Protein AF-0000000072583707 (afdb_homodimer)

Sequence (238 aa):
MKQVGFFLPNDSIFKNSVPMIVVVSSYKVLEEKIEEFKKASQEMAKESTESEEGVLRLDVLQGDGDPGRFLFMEIYKNETARKQHLESPQFISWRRAVPEWFSQGSTSIQYIPVHIDFKMKQVGFFLPNDSIFKNSVPMIVVVSSYKVLEEKIEEFKKASQEMAKESTESEEGVLRLDVLQGDGDPGRFLFMEIYKNETARKQHLESPQFISWRRAVPEWFSQGSTSIQYIPVHIDFK

Secondary structure (DSSP, 8-state):
----------TTSSS-S---EEEEEEEEB-GGGHHHHHHHHHHHHHHHHHH-TTEEEEEEEEESS-TTEEEEEEEESSHHHHHHHHHSHHHHHHHHHSGGGBSS--EEEEEEEEE----/----------TTTT--S---EEEEEEEEB-GGGHHHHHHHHHHHHHHHHHH-TTEEEEEEEEESS-TTEEEEEEEESSHHHHHHHHHSHHHHHHHHHSGGGBSS--EEEEEEEEE----

Solvent-accessible surface area (backbone atoms only — not comparable to full-atom values): 13080 Å² total; per-residue (Å²): 136,85,80,77,75,77,74,70,78,72,81,59,76,80,58,65,64,60,57,65,38,35,38,43,32,39,42,34,35,30,78,94,35,36,69,60,48,50,52,52,49,34,52,34,35,52,51,42,54,73,72,32,85,32,38,72,39,52,31,35,31,31,34,60,93,38,73,36,34,35,40,36,45,34,31,18,51,20,68,68,34,44,54,49,48,69,66,29,69,56,44,46,55,47,62,70,62,46,67,84,36,40,69,52,83,67,50,74,43,50,35,43,79,67,32,74,73,83,118,135,82,81,78,74,77,72,66,76,68,81,54,79,89,54,71,72,58,56,64,39,35,37,42,31,40,43,34,34,31,77,93,35,34,69,61,49,51,53,53,48,34,53,34,37,51,50,42,54,72,73,31,86,32,38,70,40,53,31,34,31,30,33,58,95,39,74,35,33,34,40,35,47,33,32,19,52,19,69,68,35,45,54,50,49,67,66,29,69,56,44,44,55,47,62,69,62,46,67,84,37,41,70,53,83,67,50,74,45,49,35,44,80,68,31,76,72,84,117

Structure (mmCIF, N/CA/C/O backbone):
data_AF-0000000072583707-model_v1
#
loop_
_entity.id
_entity.type
_entity.pdbx_description
1 polymer 'ABM domain-containing protein'
#
loop_
_atom_site.group_PDB
_atom_site.id
_atom_site.type_symbol
_atom_site.label_atom_id
_atom_site.label_alt_id
_atom_site.label_comp_id
_atom_site.label_asym_id
_atom_site.label_entity_id
_atom_site.label_seq_id
_atom_site.pdbx_PDB_ins_code
_atom_site.Cartn_x
_atom_site.Cartn_y
_atom_site.Cartn_z
_atom_site.occupancy
_atom_site.B_iso_or_equiv
_atom_site.auth_seq_id
_atom_site.auth_comp_id
_atom_site.auth_asym_id
_atom_site.auth_atom_id
_atom_site.pdbx_PDB_model_num
ATOM 1 N N . MET A 1 1 ? -35.812 -46.625 9.289 1 29.39 1 MET A N 1
ATOM 2 C CA . MET A 1 1 ? -35.5 -45.562 8.359 1 29.39 1 MET A CA 1
ATOM 3 C C . MET A 1 1 ? -34.5 -44.562 8.984 1 29.39 1 MET A C 1
ATOM 5 O O . MET A 1 1 ? -34.844 -43.844 9.922 1 29.39 1 MET A O 1
ATOM 9 N N . LYS A 1 2 ? -33.188 -44.875 8.961 1 31.36 2 LYS A N 1
ATOM 10 C CA . LYS A 1 2 ? -32.062 -44.312 9.703 1 31.36 2 LYS A CA 1
ATOM 11 C C . LYS A 1 2 ? -31.719 -42.906 9.219 1 31.36 2 LYS A C 1
ATOM 13 O O . LYS A 1 2 ? -31.469 -42.688 8.031 1 31.36 2 LYS A O 1
ATOM 18 N N . GLN A 1 3 ? -32.281 -41.812 9.797 1 31.05 3 GLN A N 1
ATOM 19 C CA . GLN A 1 3 ? -32.094 -40.406 9.445 1 31.05 3 GLN A CA 1
ATOM 20 C C . GLN A 1 3 ? -30.625 -40 9.586 1 31.05 3 GLN A C 1
ATOM 22 O O . GLN A 1 3 ? -30.094 -40 10.695 1 31.05 3 GLN A O 1
ATOM 27 N N . VAL A 1 4 ? -29.719 -40.375 8.711 1 33.38 4 VAL A N 1
ATOM 28 C CA . VAL A 1 4 ? -28.328 -39.906 8.656 1 33.38 4 VAL A CA 1
ATOM 29 C C . VAL A 1 4 ? -28.266 -38.375 8.656 1 33.38 4 VAL A C 1
ATOM 31 O O . VAL A 1 4 ? -28.766 -37.75 7.734 1 33.38 4 VAL A O 1
ATOM 34 N N . GLY A 1 5 ? -28.375 -37.719 9.805 1 36.12 5 GLY A N 1
ATOM 35 C CA . GLY A 1 5 ? -28.156 -36.312 10.008 1 36.12 5 GLY A CA 1
ATOM 36 C C . GLY A 1 5 ? -26.891 -35.781 9.336 1 36.12 5 GLY A C 1
ATOM 37 O O . GLY A 1 5 ? -25.797 -36.312 9.586 1 36.12 5 GLY A O 1
ATOM 38 N N . PHE A 1 6 ? -26.953 -35.344 8.094 1 32.69 6 PHE A N 1
ATOM 39 C CA . PHE A 1 6 ? -25.938 -34.625 7.332 1 32.69 6 PHE A CA 1
ATOM 40 C C . PHE A 1 6 ? -25.266 -33.562 8.188 1 32.69 6 PHE A C 1
ATOM 42 O O . PHE A 1 6 ? -25.938 -32.656 8.672 1 32.69 6 PHE A O 1
ATOM 49 N N . PHE A 1 7 ? -24.297 -33.875 9.062 1 33.47 7 PHE A N 1
ATOM 50 C CA . PHE A 1 7 ? -23.391 -32.969 9.75 1 33.47 7 PHE A CA 1
ATOM 51 C C . PHE A 1 7 ? -22.875 -31.906 8.789 1 33.47 7 PHE A C 1
ATOM 53 O O . PHE A 1 7 ? -22.141 -32.219 7.848 1 33.47 7 PHE A O 1
ATOM 60 N N . LEU A 1 8 ? -23.672 -30.984 8.336 1 37.47 8 LEU A N 1
ATOM 61 C CA . LEU A 1 8 ? -23.125 -29.812 7.664 1 37.47 8 LEU A CA 1
ATOM 62 C C . LEU A 1 8 ? -21.875 -29.297 8.398 1 37.47 8 LEU A C 1
ATOM 64 O O . LEU A 1 8 ? -21.922 -29.047 9.602 1 37.47 8 LEU A O 1
ATOM 68 N N . PRO A 1 9 ? -20.719 -29.875 8.125 1 35.75 9 PRO A N 1
ATOM 69 C CA . PRO A 1 9 ? -19.562 -29.219 8.742 1 35.75 9 PRO A CA 1
ATOM 70 C C . PRO A 1 9 ? -19.672 -27.688 8.734 1 35.75 9 PRO A C 1
ATOM 72 O O . PRO A 1 9 ? -20.016 -27.094 7.711 1 35.75 9 PRO A O 1
ATOM 75 N N . ASN A 1 10 ? -20.141 -27.047 9.812 1 35.88 10 ASN A N 1
ATOM 76 C CA . ASN A 1 10 ? -20.109 -25.625 10.148 1 35.88 10 ASN A CA 1
ATOM 77 C C . ASN A 1 10 ? -18.75 -25.016 9.82 1 35.88 10 ASN A C 1
ATOM 79 O O . ASN A 1 10 ? -17.75 -25.312 10.477 1 35.88 10 ASN A O 1
ATOM 83 N N . ASP A 1 11 ? -18.234 -24.953 8.625 1 34.62 11 ASP A N 1
ATOM 84 C CA . ASP A 1 11 ? -17.234 -24 8.133 1 34.62 11 ASP A CA 1
ATOM 85 C C . ASP A 1 11 ? -17.344 -22.672 8.883 1 34.62 11 ASP A C 1
ATOM 87 O O . ASP A 1 11 ? -17.547 -21.625 8.273 1 34.62 11 ASP A O 1
ATOM 91 N N . SER A 1 12 ? -18.078 -22.375 9.906 1 36.44 12 SER A N 1
ATOM 92 C CA . SER A 1 12 ? -18.312 -21.359 10.93 1 36.44 12 SER A CA 1
ATOM 93 C C . SER A 1 12 ? -17 -20.938 11.594 1 36.44 12 SER A C 1
ATOM 95 O O . SER A 1 12 ? -16.938 -19.891 12.242 1 36.44 12 SER A O 1
ATOM 97 N N . ILE A 1 13 ? -16.219 -21.797 12.203 1 35.59 13 ILE A N 1
ATOM 98 C CA . ILE A 1 13 ? -15.141 -21.453 13.125 1 35.59 13 ILE A CA 1
ATOM 99 C C . ILE A 1 13 ? -14.133 -20.562 12.414 1 35.59 13 ILE A C 1
ATOM 101 O O . ILE A 1 13 ? -13.266 -19.953 13.062 1 35.59 13 ILE A O 1
ATOM 105 N N . PHE A 1 14 ? -13.766 -21.016 11.227 1 37.06 14 PHE A N 1
ATOM 106 C CA . PHE A 1 14 ? -12.703 -20.219 10.625 1 37.06 14 PHE A CA 1
ATOM 107 C C . PHE A 1 14 ? -13.102 -18.75 10.57 1 37.06 14 PHE A C 1
ATOM 109 O O . PHE A 1 14 ? -12.344 -17.906 10.055 1 37.06 14 PHE A O 1
ATOM 116 N N . LYS A 1 15 ? -14.43 -18.547 10.273 1 37.25 15 LYS A N 1
ATOM 117 C CA . LYS A 1 15 ? -14.766 -17.219 9.75 1 37.25 15 LYS A CA 1
ATOM 118 C C . LYS A 1 15 ? -14.43 -16.125 10.766 1 37.25 15 LYS A C 1
ATOM 120 O O . LYS A 1 15 ? -14.539 -14.938 10.461 1 37.25 15 LYS A O 1
ATOM 125 N N . ASN A 1 16 ? -14.703 -16.234 12.016 1 41.12 16 ASN A N 1
ATOM 126 C CA . ASN A 1 16 ? -15.062 -15.07 12.812 1 41.12 16 ASN A CA 1
ATOM 127 C C . ASN A 1 16 ? -13.953 -14.016 12.797 1 41.12 16 ASN A C 1
ATOM 129 O O . ASN A 1 16 ? -13.891 -13.164 13.68 1 41.12 16 ASN A O 1
ATOM 133 N N . SER A 1 17 ? -12.734 -14.422 12.672 1 47.22 17 SER A N 1
ATOM 134 C CA . SER A 1 17 ? -11.758 -13.359 12.844 1 47.22 17 SER A CA 1
ATOM 135 C C . SER A 1 17 ? -12.086 -12.156 11.953 1 47.22 17 SER A C 1
ATOM 137 O O . SER A 1 17 ? -12.25 -12.305 10.742 1 47.22 17 SER A O 1
ATOM 139 N N . VAL A 1 18 ? -13.062 -11.375 12.555 1 57.12 18 VAL A N 1
ATOM 140 C CA . VAL A 1 18 ? -13.336 -10.117 11.859 1 57.12 18 VAL A CA 1
ATOM 141 C C . VAL A 1 18 ? -12.109 -9.688 11.062 1 57.12 18 VAL A C 1
ATOM 143 O O . VAL A 1 18 ? -11.07 -9.352 11.641 1 57.12 18 VAL A O 1
ATOM 146 N N . PRO A 1 19 ? -12.109 -10.047 9.789 1 82.12 19 PRO A N 1
ATOM 147 C CA . PRO A 1 19 ? -10.898 -10.023 8.961 1 82.12 19 PRO A CA 1
ATOM 148 C C . PRO A 1 19 ? -10.266 -8.633 8.875 1 82.12 19 PRO A C 1
ATOM 150 O O . PRO A 1 19 ? -10.961 -7.625 9.016 1 82.12 19 PRO A O 1
ATOM 153 N N . MET A 1 20 ? -9.102 -8.531 8.938 1 94.38 20 MET A N 1
ATOM 154 C CA . MET A 1 20 ? -8.289 -7.348 8.664 1 94.38 20 MET A CA 1
ATOM 155 C C . MET A 1 20 ? -8.883 -6.539 7.516 1 94.38 20 MET A C 1
ATOM 157 O O . MET A 1 20 ? -9.422 -7.105 6.566 1 94.38 20 MET A O 1
ATOM 161 N N . ILE A 1 21 ? -8.984 -5.234 7.785 1 96.69 21 ILE A N 1
ATOM 162 C CA . ILE A 1 21 ? -9.469 -4.328 6.75 1 96.69 21 ILE A CA 1
ATOM 163 C C . ILE A 1 21 ? -8.289 -3.602 6.105 1 96.69 21 ILE A C 1
ATOM 165 O O . ILE A 1 21 ? -7.453 -3.025 6.801 1 96.69 21 ILE A O 1
ATOM 169 N N . VAL A 1 22 ? -8.203 -3.721 4.797 1 98.06 22 VAL A N 1
ATOM 170 C CA . VAL A 1 22 ? -7.184 -2.996 4.043 1 98.06 22 VAL A CA 1
ATOM 171 C C . VAL A 1 22 ? -7.844 -1.926 3.176 1 98.06 22 VAL A C 1
ATOM 173 O O . VAL A 1 22 ? -8.742 -2.227 2.385 1 98.06 22 VAL A O 1
ATOM 176 N N . VAL A 1 23 ? -7.406 -0.69 3.367 1 98.56 23 VAL A N 1
ATOM 177 C CA . VAL A 1 23 ? -7.926 0.435 2.596 1 98.56 23 VAL A CA 1
ATOM 178 C C . VAL A 1 23 ? -6.77 1.18 1.928 1 98.56 23 VAL A C 1
ATOM 180 O O . VAL A 1 23 ? -5.738 1.432 2.555 1 98.56 23 VAL A O 1
ATOM 183 N N . VAL A 1 24 ? -6.906 1.474 0.672 1 98.69 24 VAL A N 1
ATOM 184 C CA . VAL A 1 24 ? -5.977 2.326 -0.06 1 98.69 24 VAL A CA 1
ATOM 185 C C . VAL A 1 24 ? -6.691 3.596 -0.518 1 98.69 24 VAL A C 1
ATOM 187 O O . VAL A 1 24 ? -7.684 3.529 -1.249 1 98.69 24 VAL A O 1
ATOM 190 N N . SER A 1 25 ? -6.207 4.719 -0.061 1 98.69 25 SER A N 1
ATOM 191 C CA . SER A 1 25 ? -6.785 6.012 -0.413 1 98.69 25 SER A CA 1
ATOM 192 C C . SER A 1 25 ? -5.824 6.832 -1.273 1 98.69 25 SER A C 1
ATOM 194 O O . SER A 1 25 ? -4.617 6.828 -1.037 1 98.69 25 SER A O 1
ATOM 196 N N . SER A 1 26 ? -6.371 7.484 -2.215 1 98.44 26 SER A N 1
ATOM 197 C CA . SER A 1 26 ? -5.594 8.289 -3.145 1 98.44 26 SER A CA 1
ATOM 198 C C . SER A 1 26 ? -6.043 9.75 -3.121 1 98.44 26 SER A C 1
ATOM 200 O O . SER A 1 26 ? -7.238 10.031 -3.111 1 98.44 26 SER A O 1
ATOM 202 N N . TYR A 1 27 ? -5.082 10.594 -3.131 1 98.75 27 TYR A N 1
ATOM 203 C CA . TYR A 1 27 ? -5.32 12.031 -3.088 1 98.75 27 TYR A CA 1
ATOM 204 C C . TYR A 1 27 ? -4.473 12.758 -4.129 1 98.75 27 TYR A C 1
ATOM 206 O O . TYR A 1 27 ? -3.361 12.328 -4.441 1 98.75 27 TYR A O 1
ATOM 214 N N . LYS A 1 28 ? -5.043 13.828 -4.676 1 98.88 28 LYS A N 1
ATOM 215 C CA . LYS A 1 28 ? -4.301 14.82 -5.449 1 98.88 28 LYS A CA 1
ATOM 216 C C . LYS A 1 28 ? -4.352 16.188 -4.785 1 98.88 28 LYS A C 1
ATOM 218 O O . LYS A 1 28 ? -5.434 16.734 -4.562 1 98.88 28 LYS A O 1
ATOM 223 N N . VAL A 1 29 ? -3.205 16.672 -4.492 1 98.88 29 VAL A N 1
ATOM 224 C CA . VAL A 1 29 ? -3.078 17.844 -3.637 1 98.88 29 VAL A CA 1
ATOM 225 C C . VAL A 1 29 ? -2.592 19.031 -4.461 1 98.88 29 VAL A C 1
ATOM 227 O O . VAL A 1 29 ? -1.732 18.891 -5.332 1 98.88 29 VAL A O 1
ATOM 230 N N . LEU A 1 30 ? -3.137 20.203 -4.184 1 98.81 30 LEU A N 1
ATOM 231 C CA . LEU A 1 30 ? -2.668 21.453 -4.789 1 98.81 30 LEU A CA 1
ATOM 232 C C . LEU A 1 30 ? -1.177 21.641 -4.535 1 98.81 30 LEU A C 1
ATOM 234 O O . LEU A 1 30 ? -0.688 21.375 -3.438 1 98.81 30 LEU A O 1
ATOM 238 N N . GLU A 1 31 ? -0.527 22.141 -5.555 1 98.38 31 GLU A N 1
ATOM 239 C CA . GLU A 1 31 ? 0.921 22.312 -5.469 1 98.38 31 GLU A CA 1
ATOM 240 C C . GLU A 1 31 ? 1.31 23.156 -4.262 1 98.38 31 GLU A C 1
ATOM 242 O O . GLU A 1 31 ? 2.26 22.844 -3.547 1 98.38 31 GLU A O 1
ATOM 247 N N . GLU A 1 32 ? 0.604 24.156 -4.02 1 98.62 32 GLU A N 1
ATOM 248 C CA . GLU A 1 32 ? 0.947 25.125 -2.979 1 98.62 32 GLU A CA 1
ATOM 249 C C . GLU A 1 32 ? 0.613 24.578 -1.593 1 98.62 32 GLU A C 1
ATOM 251 O O . GLU A 1 32 ? 0.957 25.188 -0.58 1 98.62 32 GLU A O 1
ATOM 256 N N . LYS A 1 33 ? -0.033 23.406 -1.539 1 98.88 33 LYS A N 1
ATOM 257 C CA . LYS A 1 33 ? -0.483 22.844 -0.264 1 98.88 33 LYS A CA 1
ATOM 258 C C . LYS A 1 33 ? 0.238 21.547 0.056 1 98.88 33 LYS A C 1
ATOM 260 O O . LYS A 1 33 ? -0.017 20.922 1.091 1 98.88 33 LYS A O 1
ATOM 265 N N . ILE A 1 34 ? 1.184 21.156 -0.74 1 98.75 34 ILE A N 1
ATOM 266 C CA . ILE A 1 34 ? 1.827 19.844 -0.649 1 98.75 34 ILE A CA 1
ATOM 267 C C . ILE A 1 34 ? 2.535 19.719 0.697 1 98.75 34 ILE A C 1
ATOM 269 O O . ILE A 1 34 ? 2.367 18.703 1.396 1 98.75 34 ILE A O 1
ATOM 273 N N . GLU A 1 35 ? 3.299 20.703 1.075 1 98.62 35 GLU A N 1
ATOM 274 C CA . GLU A 1 35 ? 4.062 20.609 2.314 1 98.62 35 GLU A CA 1
ATOM 275 C C . GLU A 1 35 ? 3.141 20.578 3.531 1 98.62 35 GLU A C 1
ATOM 277 O O . GLU A 1 35 ? 3.383 19.828 4.484 1 98.62 35 GLU A O 1
ATOM 282 N N . GLU A 1 36 ? 2.119 21.375 3.527 1 98.81 36 GLU A N 1
ATOM 283 C CA . GLU A 1 36 ? 1.139 21.359 4.609 1 98.81 36 GLU A CA 1
ATOM 284 C C . GLU A 1 36 ? 0.438 20.016 4.699 1 98.81 36 GLU A C 1
ATOM 286 O O . GLU A 1 36 ? 0.236 19.484 5.797 1 98.81 36 GLU A O 1
ATOM 291 N N . PHE A 1 37 ? 0.078 19.5 3.568 1 98.94 37 PHE A N 1
ATOM 292 C CA . PHE A 1 37 ? -0.595 18.203 3.525 1 98.94 37 PHE A CA 1
ATOM 293 C C . PHE A 1 37 ? 0.31 17.109 4.07 1 98.94 37 PHE A C 1
ATOM 295 O O . PHE A 1 37 ? -0.127 16.266 4.863 1 98.94 37 PHE A O 1
ATOM 302 N N . LYS A 1 38 ? 1.527 17.094 3.629 1 98.75 38 LYS A N 1
ATOM 303 C CA . LYS A 1 38 ? 2.506 16.125 4.098 1 98.75 38 LYS A CA 1
ATOM 304 C C . LYS A 1 38 ? 2.627 16.156 5.617 1 98.75 38 LYS A C 1
ATOM 306 O O . LYS A 1 38 ? 2.549 15.109 6.273 1 98.75 38 LYS A O 1
ATOM 311 N N . LYS A 1 39 ? 2.816 17.328 6.125 1 98.75 39 LYS A N 1
ATOM 312 C CA . LYS A 1 39 ? 3.012 17.484 7.562 1 98.75 39 LYS A CA 1
ATOM 313 C C . LYS A 1 39 ? 1.786 17.016 8.344 1 98.75 39 LYS A C 1
ATOM 315 O O . LYS A 1 39 ? 1.906 16.234 9.281 1 98.75 39 LYS A O 1
ATOM 320 N N . ALA A 1 40 ? 0.615 17.469 7.945 1 98.88 40 ALA A N 1
ATOM 321 C CA . ALA A 1 40 ? -0.627 17.109 8.625 1 98.88 40 ALA A CA 1
ATOM 322 C C . ALA A 1 40 ? -0.86 15.602 8.586 1 98.88 40 ALA A C 1
ATOM 324 O O . ALA A 1 40 ? -1.273 15 9.578 1 98.88 40 ALA A O 1
ATOM 325 N N . SER A 1 41 ? -0.611 15.023 7.426 1 98.88 41 SER A N 1
ATOM 326 C CA . SER A 1 41 ? -0.864 13.594 7.238 1 98.88 41 SER A CA 1
ATOM 327 C C . SER A 1 41 ? 0.146 12.75 8.008 1 98.88 41 SER A C 1
ATOM 329 O O . SER A 1 41 ? -0.203 11.703 8.562 1 98.88 41 SER A O 1
ATOM 331 N N . GLN A 1 42 ? 1.364 13.211 7.992 1 98.81 42 GLN A N 1
ATOM 332 C CA . GLN A 1 42 ? 2.383 12.516 8.773 1 98.81 42 GLN A CA 1
ATOM 333 C C . GLN A 1 42 ? 2.025 12.508 10.258 1 98.81 42 GLN A C 1
ATOM 335 O O . GLN A 1 42 ? 2.139 11.477 10.922 1 98.81 42 GLN A O 1
ATOM 340 N N . GLU A 1 43 ? 1.648 13.648 10.789 1 98.75 43 GLU A N 1
ATOM 341 C CA . GLU A 1 43 ? 1.281 13.773 12.195 1 98.75 43 GLU A CA 1
ATOM 342 C C . GLU A 1 43 ? 0.074 12.898 12.531 1 98.75 43 GLU A C 1
ATOM 344 O O . GLU A 1 43 ? 0.066 12.203 13.547 1 98.75 43 GLU A O 1
ATOM 349 N N . MET A 1 44 ? -0.909 12.93 11.695 1 98.81 44 MET A N 1
ATOM 350 C CA . MET A 1 44 ? -2.107 12.109 11.875 1 98.81 44 MET A CA 1
ATOM 351 C C . MET A 1 44 ? -1.764 10.625 11.852 1 98.81 44 MET A C 1
ATOM 353 O O . MET A 1 44 ? -2.223 9.867 12.711 1 98.81 44 MET A O 1
ATOM 357 N N . ALA A 1 45 ? -0.969 10.234 10.898 1 98.81 45 ALA A N 1
ATOM 358 C CA . ALA A 1 45 ? -0.587 8.836 10.766 1 98.81 45 ALA A CA 1
ATOM 359 C C . ALA A 1 45 ? 0.214 8.367 11.984 1 98.81 45 ALA A C 1
ATOM 361 O O . ALA A 1 45 ? -0.046 7.293 12.531 1 98.81 45 ALA A O 1
ATOM 362 N N . LYS A 1 46 ? 1.147 9.18 12.391 1 98.38 46 LYS A N 1
ATOM 363 C CA . LYS A 1 46 ? 1.979 8.867 13.547 1 98.38 46 LYS A CA 1
ATOM 364 C C . LYS A 1 46 ? 1.131 8.703 14.812 1 98.38 46 LYS A C 1
ATOM 366 O O . LYS A 1 46 ? 1.241 7.699 15.516 1 98.38 46 LYS A O 1
ATOM 371 N N . GLU A 1 47 ? 0.311 9.641 15.078 1 98.62 47 GLU A N 1
ATOM 372 C CA . GLU A 1 47 ? -0.54 9.578 16.266 1 98.62 47 GLU A CA 1
ATOM 373 C C . GLU A 1 47 ? -1.468 8.367 16.219 1 98.62 47 GLU A C 1
ATOM 375 O O . GLU A 1 47 ? -1.665 7.691 17.219 1 98.62 47 GLU A O 1
ATOM 380 N N . SER A 1 48 ? -2.061 8.117 15.078 1 98.62 48 SER A N 1
ATOM 381 C CA . SER A 1 48 ? -2.99 7.008 14.922 1 98.62 48 SER A CA 1
ATOM 382 C C . SER A 1 48 ? -2.309 5.672 15.195 1 98.62 48 SER A C 1
ATOM 384 O O . SER A 1 48 ? -2.834 4.84 15.938 1 98.62 48 SER A O 1
ATOM 386 N N . THR A 1 49 ? -1.138 5.465 14.633 1 97.94 49 THR A N 1
ATOM 387 C CA . THR A 1 49 ? -0.461 4.18 14.781 1 97.94 49 THR A CA 1
ATOM 388 C C .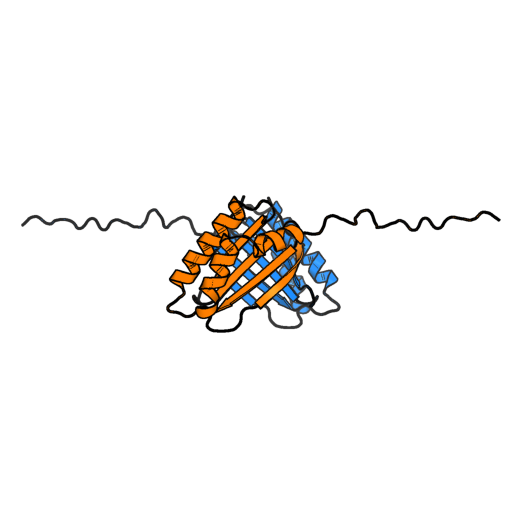 THR A 1 49 ? 0.103 4.027 16.188 1 97.94 49 THR A C 1
ATOM 390 O O . THR A 1 49 ? 0.252 2.908 16.688 1 97.94 49 THR A O 1
ATOM 393 N N . GLU A 1 50 ? 0.401 5.098 16.859 1 97.38 50 GLU A N 1
ATOM 394 C CA . GLU A 1 50 ? 0.976 5.043 18.188 1 97.38 50 GLU A CA 1
ATOM 395 C C . GLU A 1 50 ? -0.11 4.891 19.25 1 97.38 50 GLU A C 1
ATOM 397 O O . GLU A 1 50 ? 0.1 4.23 20.281 1 97.38 50 GLU A O 1
ATOM 402 N N . SER A 1 51 ? -1.271 5.426 19.016 1 98.06 51 SER A N 1
ATOM 403 C CA . SER A 1 51 ? -2.252 5.539 20.094 1 98.06 51 SER A CA 1
ATOM 404 C C . SER A 1 51 ? -3.42 4.582 19.891 1 98.06 51 SER A C 1
ATOM 406 O O . SER A 1 51 ? -4.191 4.32 20.812 1 98.06 51 SER A O 1
ATOM 408 N N . GLU A 1 52 ? -3.592 4.141 18.641 1 98.06 52 GLU A N 1
ATOM 409 C CA . GLU A 1 52 ? -4.73 3.291 18.297 1 98.06 52 GLU A CA 1
ATOM 410 C C . GLU A 1 52 ? -4.285 1.86 18.016 1 98.06 52 GLU A C 1
ATOM 412 O O . GLU A 1 52 ? -3.83 1.555 16.906 1 98.06 52 GLU A O 1
ATOM 417 N N . GLU A 1 53 ? -4.609 0.928 18.859 1 96.25 53 GLU A N 1
ATOM 418 C CA . GLU A 1 53 ? -4.125 -0.446 18.766 1 96.25 53 GLU A CA 1
ATOM 419 C C . GLU A 1 53 ? -4.688 -1.144 17.531 1 96.25 53 GLU A C 1
ATOM 421 O O . GLU A 1 53 ? -4.047 -2.033 16.969 1 96.25 53 GLU A O 1
ATOM 426 N N . GLY A 1 54 ? -5.852 -0.708 17.094 1 97 54 GLY A N 1
ATOM 427 C CA . GLY A 1 54 ? -6.512 -1.361 15.984 1 97 54 GLY A CA 1
ATOM 428 C C . GLY A 1 54 ? -6.02 -0.881 14.633 1 97 54 GLY A C 1
ATOM 429 O O . GLY A 1 54 ? -6.391 -1.436 13.594 1 97 54 GLY A O 1
ATOM 430 N N . VAL A 1 55 ? -5.227 0.197 14.625 1 97.62 55 VAL A N 1
ATOM 431 C CA . VAL A 1 55 ? -4.551 0.639 13.414 1 97.62 55 VAL A CA 1
ATOM 432 C C . VAL A 1 55 ? -3.201 -0.063 13.289 1 97.62 55 VAL A C 1
ATOM 434 O O . VAL A 1 55 ? -2.232 0.316 13.953 1 97.62 55 VAL A O 1
ATOM 437 N N . LEU A 1 56 ? -3.096 -1.005 12.43 1 96.5 56 LEU A N 1
ATOM 438 C CA . LEU A 1 56 ? -1.913 -1.852 12.312 1 96.5 56 LEU A CA 1
ATOM 439 C C . LEU A 1 56 ? -0.873 -1.205 11.398 1 96.5 56 LEU A C 1
ATOM 441 O O . LEU A 1 56 ? 0.33 -1.402 11.586 1 96.5 56 LEU A O 1
ATOM 445 N N . ARG A 1 57 ? -1.381 -0.542 10.414 1 97.38 57 ARG A N 1
ATOM 446 C CA . ARG A 1 57 ? -0.529 0.171 9.469 1 97.38 57 ARG A CA 1
ATOM 447 C C . ARG A 1 57 ? -1.234 1.406 8.922 1 97.38 57 ARG A C 1
ATOM 449 O O . ARG A 1 57 ? -2.445 1.385 8.688 1 97.38 57 ARG A O 1
ATOM 456 N N . LEU A 1 58 ? -0.522 2.424 8.75 1 98.38 58 LEU A N 1
ATOM 457 C CA . LEU A 1 58 ? -0.946 3.639 8.062 1 98.38 58 LEU A CA 1
ATOM 458 C C . LEU A 1 58 ? 0.229 4.297 7.348 1 98.38 58 LEU A C 1
ATOM 460 O O . LEU A 1 58 ? 0.848 5.219 7.879 1 98.38 58 LEU A O 1
ATOM 464 N N . ASP A 1 59 ? 0.485 3.855 6.16 1 98.31 59 ASP A N 1
ATOM 465 C CA . ASP A 1 59 ? 1.552 4.398 5.328 1 98.31 59 ASP A CA 1
ATOM 466 C C . ASP A 1 59 ? 1.074 5.625 4.555 1 98.31 59 ASP A C 1
ATOM 468 O O . ASP A 1 59 ? 0.001 5.605 3.949 1 98.31 59 ASP A O 1
ATOM 472 N N . VAL A 1 60 ? 1.845 6.668 4.625 1 98.81 60 VAL A N 1
ATOM 473 C CA . VAL A 1 60 ? 1.639 7.867 3.82 1 98.81 60 VAL A CA 1
ATOM 474 C C . VAL A 1 60 ? 2.748 7.988 2.777 1 98.81 60 VAL A C 1
ATOM 476 O O . VAL A 1 60 ? 3.926 8.086 3.125 1 98.81 60 VAL A O 1
ATOM 479 N N . LEU A 1 61 ? 2.332 7.973 1.528 1 98.75 61 LEU A N 1
ATOM 480 C CA . LEU A 1 61 ? 3.273 7.898 0.416 1 98.75 61 LEU A CA 1
ATOM 481 C C . LEU A 1 61 ? 3.049 9.047 -0.563 1 98.75 61 LEU A C 1
ATOM 483 O O . LEU A 1 61 ? 1.91 9.336 -0.936 1 98.75 61 LEU A O 1
ATOM 487 N N . GLN A 1 62 ? 4.141 9.641 -0.937 1 98.75 62 GLN A N 1
ATOM 488 C CA . GLN A 1 62 ? 4.102 10.688 -1.952 1 98.75 62 GLN A CA 1
ATOM 489 C C . GLN A 1 62 ? 4.641 10.18 -3.287 1 98.75 62 GLN A C 1
ATOM 491 O O . GLN A 1 62 ? 5.66 9.484 -3.33 1 98.75 62 GLN A O 1
ATOM 496 N N . GLY A 1 63 ? 3.914 10.492 -4.395 1 97.94 63 GLY A N 1
ATOM 497 C CA . GLY A 1 63 ? 4.383 10.086 -5.711 1 97.94 63 GLY A CA 1
ATOM 498 C C . GLY A 1 63 ? 5.762 10.625 -6.043 1 97.94 63 GLY A C 1
ATOM 499 O O . GLY A 1 63 ? 6.02 11.82 -5.898 1 97.94 63 GLY A O 1
ATOM 500 N N . ASP A 1 64 ? 6.512 9.531 -6.555 1 93.56 64 ASP A N 1
ATOM 501 C CA . ASP A 1 64 ? 7.812 9.93 -7.082 1 93.56 64 ASP A CA 1
ATOM 502 C C . ASP A 1 64 ? 7.688 10.492 -8.492 1 93.56 64 ASP A C 1
ATOM 504 O O . ASP A 1 64 ? 7.148 9.828 -9.383 1 93.56 64 ASP A O 1
ATOM 508 N N . GLY A 1 65 ? 7.781 11.648 -8.812 1 95.12 65 GLY A N 1
ATOM 509 C CA . GLY A 1 65 ? 7.625 12.305 -10.102 1 95.12 65 GLY A CA 1
ATOM 510 C C . GLY A 1 65 ? 6.344 13.109 -10.211 1 95.12 65 GLY A C 1
ATOM 511 O O . GLY A 1 65 ? 6.137 13.828 -11.188 1 95.12 65 GLY A O 1
ATOM 512 N N . ASP A 1 66 ? 5.449 12.875 -9.312 1 97.19 66 ASP A N 1
ATOM 513 C CA . ASP A 1 66 ? 4.219 13.648 -9.195 1 97.19 66 ASP A CA 1
ATOM 514 C C . ASP A 1 66 ? 3.967 14.062 -7.746 1 97.19 66 ASP A C 1
ATOM 516 O O . ASP A 1 66 ? 3.166 13.438 -7.047 1 97.19 66 ASP A O 1
ATOM 520 N N . PRO A 1 67 ? 4.574 15.109 -7.344 1 97.88 67 PRO A N 1
ATOM 521 C CA . PRO A 1 67 ? 4.598 15.453 -5.922 1 97.88 67 PRO A CA 1
ATOM 522 C C . PRO A 1 67 ? 3.205 15.727 -5.359 1 97.88 67 PRO A C 1
ATOM 524 O O . PRO A 1 67 ? 3.016 15.719 -4.141 1 97.88 67 PRO A O 1
ATOM 527 N N . GLY A 1 68 ? 2.256 16 -6.172 1 98.5 68 GLY A N 1
ATOM 528 C CA . GLY A 1 68 ? 0.904 16.25 -5.699 1 98.5 68 GLY A CA 1
ATOM 529 C C . GLY A 1 68 ? 0.12 14.977 -5.438 1 98.5 68 GLY A C 1
ATOM 530 O O . GLY A 1 68 ? -0.981 15.023 -4.883 1 98.5 68 GLY A O 1
ATOM 531 N N . ARG A 1 69 ? 0.636 13.852 -5.859 1 98.5 69 ARG A N 1
ATOM 532 C CA . ARG A 1 69 ? -0.042 12.57 -5.684 1 98.5 69 ARG A CA 1
ATOM 533 C C . ARG A 1 69 ? 0.349 11.914 -4.363 1 98.5 69 ARG A C 1
ATOM 535 O O . ARG A 1 69 ? 1.535 11.812 -4.043 1 98.5 69 ARG A O 1
ATOM 542 N N . PHE A 1 70 ? -0.65 11.547 -3.611 1 98.88 70 PHE A N 1
ATOM 543 C CA . PHE A 1 70 ? -0.418 10.82 -2.367 1 98.88 70 PHE A CA 1
ATOM 544 C C . PHE A 1 70 ? -1.263 9.555 -2.314 1 98.88 70 PHE A C 1
ATOM 546 O O . PHE A 1 70 ? -2.379 9.523 -2.836 1 98.88 70 PHE A O 1
ATOM 553 N N . LEU A 1 71 ? -0.717 8.578 -1.742 1 98.81 71 LEU A N 1
ATOM 554 C CA . LEU A 1 71 ? -1.386 7.309 -1.479 1 98.81 71 LEU A CA 1
ATOM 555 C C . LEU A 1 71 ? -1.273 6.93 -0.006 1 98.81 71 LEU A C 1
ATOM 557 O O . LEU A 1 71 ? -0.195 7.023 0.583 1 98.81 71 LEU A O 1
ATOM 561 N N . PHE A 1 72 ? -2.389 6.625 0.636 1 98.88 72 PHE A N 1
ATOM 562 C CA . PHE A 1 72 ? -2.41 6.062 1.98 1 98.88 72 PHE A CA 1
ATOM 563 C C . PHE A 1 72 ? -2.711 4.57 1.937 1 98.88 72 PHE A C 1
ATOM 565 O O . PHE A 1 72 ? -3.682 4.145 1.307 1 98.88 72 PHE A O 1
ATOM 572 N N . MET A 1 73 ? -1.883 3.744 2.436 1 98.31 73 MET A N 1
ATOM 573 C CA . MET A 1 73 ? -2.141 2.33 2.693 1 98.31 73 MET A CA 1
ATOM 574 C C . MET A 1 73 ? -2.441 2.092 4.168 1 98.31 73 MET A C 1
ATOM 576 O O . MET A 1 73 ? -1.57 2.273 5.02 1 98.31 73 MET A O 1
ATOM 580 N N . GLU A 1 74 ? -3.633 1.609 4.426 1 98.5 74 GLU A N 1
ATOM 581 C CA . GLU A 1 74 ? -4.125 1.48 5.793 1 98.5 74 GLU A CA 1
ATOM 582 C C . GLU A 1 74 ? -4.578 0.052 6.082 1 98.5 74 GLU A C 1
ATOM 584 O O . GLU A 1 74 ? -5.309 -0.545 5.293 1 98.5 74 GLU A O 1
ATOM 589 N N . ILE A 1 75 ? -4.156 -0.462 7.227 1 97.81 75 ILE A N 1
ATOM 590 C CA . ILE A 1 75 ? -4.617 -1.771 7.68 1 97.81 75 ILE A CA 1
ATOM 591 C C . ILE A 1 75 ? -5.172 -1.661 9.094 1 97.81 75 ILE A C 1
ATOM 593 O O . ILE A 1 75 ? -4.504 -1.146 9.992 1 97.81 75 ILE A O 1
ATOM 597 N N . TYR A 1 76 ? -6.355 -2.135 9.227 1 97.75 76 TYR A N 1
ATOM 598 C CA . TYR A 1 76 ? -7.043 -2.17 10.508 1 97.75 76 TYR A CA 1
ATOM 599 C C . TYR A 1 76 ? -7.277 -3.605 10.961 1 97.75 76 TYR A C 1
ATOM 601 O O . TYR A 1 76 ? -7.547 -4.488 10.141 1 97.75 76 TYR A O 1
ATOM 609 N N . LYS A 1 77 ? -7.273 -3.727 12.219 1 96.38 77 LYS A N 1
ATOM 610 C CA . LYS A 1 77 ? -7.477 -5.043 12.812 1 96.38 77 LYS A CA 1
ATOM 611 C C . LYS A 1 77 ? -8.844 -5.609 12.445 1 96.38 77 LYS A C 1
ATOM 613 O O . LYS A 1 77 ? -9 -6.82 12.281 1 96.38 77 LYS A O 1
ATOM 618 N N . ASN A 1 78 ? -9.844 -4.734 12.414 1 95.88 78 ASN A N 1
ATOM 619 C CA . ASN A 1 78 ? -11.219 -5.078 12.078 1 95.88 78 ASN A CA 1
ATOM 620 C C . ASN A 1 78 ? -12.055 -3.828 11.797 1 95.88 78 ASN A C 1
ATOM 622 O O . ASN A 1 78 ? -11.539 -2.709 11.852 1 95.88 78 ASN A O 1
ATOM 626 N N . GLU A 1 79 ? -13.289 -4.035 11.461 1 95.06 79 GLU A N 1
ATOM 627 C CA . GLU A 1 79 ? -14.172 -2.926 11.117 1 95.06 79 GLU A CA 1
ATOM 628 C C . GLU A 1 79 ? -14.367 -1.99 12.305 1 95.06 79 GLU A C 1
ATOM 630 O O . GLU A 1 79 ? -14.477 -0.774 12.133 1 95.06 79 GLU A O 1
ATOM 635 N N . THR A 1 80 ? -14.445 -2.545 13.484 1 96.81 80 THR A N 1
ATOM 636 C CA . THR A 1 80 ? -14.594 -1.726 14.688 1 96.81 80 THR A CA 1
ATOM 637 C C . THR A 1 80 ? -13.406 -0.781 14.844 1 96.81 80 THR A C 1
ATOM 639 O O . THR A 1 80 ? -13.586 0.402 15.141 1 96.81 80 THR A O 1
ATOM 642 N N . ALA A 1 81 ? -12.227 -1.274 14.625 1 97.81 81 ALA A N 1
ATOM 643 C CA . ALA A 1 81 ? -11.016 -0.465 14.711 1 97.81 81 ALA A CA 1
ATOM 644 C C . ALA A 1 81 ? -11.031 0.661 13.68 1 97.81 81 ALA A C 1
ATOM 646 O O . ALA A 1 81 ? -10.641 1.791 13.984 1 97.81 81 ALA A O 1
ATOM 647 N N . ARG A 1 82 ? -11.461 0.332 12.516 1 98 82 ARG A N 1
ATOM 648 C CA . ARG A 1 82 ? -11.539 1.354 11.477 1 98 82 ARG A CA 1
ATOM 649 C C . ARG A 1 82 ? -12.516 2.455 11.867 1 98 82 ARG A C 1
ATOM 651 O O . ARG A 1 82 ? -12.211 3.641 11.742 1 98 82 ARG A O 1
ATOM 658 N N . LYS A 1 83 ? -13.68 2.08 12.328 1 97.94 83 LYS A N 1
ATOM 659 C CA . LYS A 1 83 ? -14.68 3.053 12.766 1 97.94 83 LYS A CA 1
ATOM 660 C C . LYS A 1 83 ? -14.125 3.939 13.875 1 97.94 83 LYS A C 1
ATOM 662 O O . LYS A 1 83 ? -14.328 5.156 13.867 1 97.94 83 LYS A O 1
ATOM 667 N N . GLN A 1 84 ? -13.453 3.34 14.812 1 98.44 84 GLN A N 1
ATOM 668 C CA . GLN A 1 84 ? -12.836 4.098 15.898 1 98.44 84 GLN A CA 1
ATOM 669 C C . GLN A 1 84 ? -11.828 5.105 15.367 1 98.44 84 GLN A C 1
ATOM 671 O O . GLN A 1 84 ? -11.758 6.238 15.852 1 98.44 84 GLN A O 1
ATOM 676 N N . HIS A 1 85 ? -11.039 4.672 14.422 1 98.75 85 HIS A N 1
ATOM 677 C CA . HIS A 1 85 ? -10.078 5.578 13.805 1 98.75 85 HIS A CA 1
ATOM 678 C C . HIS A 1 85 ? -10.773 6.781 13.18 1 98.75 85 HIS A C 1
ATOM 680 O O . HIS A 1 85 ? -10.344 7.922 13.375 1 98.75 85 HIS A O 1
ATOM 686 N N . LEU A 1 86 ? -11.883 6.559 12.445 1 98.31 86 LEU A N 1
ATOM 687 C CA . LEU A 1 86 ? -12.602 7.613 11.734 1 98.31 86 LEU A CA 1
ATOM 688 C C . LEU A 1 86 ? -13.234 8.586 12.719 1 98.31 86 LEU A C 1
ATOM 690 O O . LEU A 1 86 ? -13.594 9.711 12.344 1 98.31 86 LEU A O 1
ATOM 694 N N . GLU A 1 87 ? -13.344 8.156 13.961 1 98.5 87 GLU A N 1
ATOM 695 C CA . GLU A 1 87 ? -13.945 8.992 14.992 1 98.5 87 GLU A CA 1
ATOM 696 C C . GLU A 1 87 ? -12.891 9.586 15.914 1 98.5 87 GLU A C 1
ATOM 698 O O . GLU A 1 87 ? -13.203 10.359 16.828 1 98.5 87 GLU A O 1
ATOM 703 N N . SER A 1 88 ? -11.688 9.273 15.742 1 98.75 88 SER A N 1
ATOM 704 C CA . SER A 1 88 ? -10.617 9.75 16.609 1 98.75 88 SER A CA 1
ATOM 705 C C . SER A 1 88 ? -10.375 11.242 16.422 1 98.75 88 SER A C 1
ATOM 707 O O . SER A 1 88 ? -10.617 11.781 15.344 1 98.75 88 SER A O 1
ATOM 709 N N . PRO A 1 89 ? -9.883 11.969 17.438 1 98.62 89 PRO A N 1
ATOM 710 C CA . PRO A 1 89 ? -9.617 13.406 17.312 1 98.62 89 PRO A CA 1
ATOM 711 C C . PRO A 1 89 ? -8.594 13.734 16.234 1 98.62 89 PRO A C 1
ATOM 713 O O . PRO A 1 89 ? -8.758 14.719 15.508 1 98.62 89 PRO A O 1
ATOM 716 N N . GLN A 1 90 ? -7.527 12.898 16.141 1 98.69 90 GLN A N 1
ATOM 717 C CA . GLN A 1 90 ? -6.48 13.203 15.172 1 98.69 90 GLN A CA 1
ATOM 718 C C . GLN A 1 90 ? -6.996 13.039 13.742 1 98.69 90 GLN A C 1
ATOM 720 O O . GLN A 1 90 ? -6.629 13.812 12.859 1 98.69 90 GLN A O 1
ATOM 725 N N . PHE A 1 91 ? -7.836 12.062 13.492 1 98.88 91 PHE A N 1
ATOM 726 C CA . PHE A 1 91 ? -8.383 11.906 12.148 1 98.88 91 PHE A CA 1
ATOM 727 C C . PHE A 1 91 ? -9.383 13.016 11.844 1 98.88 91 PHE A C 1
ATOM 729 O O . PHE A 1 91 ? -9.375 13.586 10.75 1 98.88 91 PHE A O 1
ATOM 736 N N . ILE A 1 92 ? -10.273 13.289 12.766 1 98.75 92 ILE A N 1
ATOM 737 C CA . ILE A 1 92 ? -11.273 14.328 12.578 1 98.75 92 ILE A CA 1
ATOM 738 C C . ILE A 1 92 ? -10.586 15.664 12.289 1 98.75 92 ILE A C 1
ATOM 740 O O . ILE A 1 92 ? -11 16.406 11.398 1 98.75 92 ILE A O 1
ATOM 744 N N . SER A 1 93 ? -9.562 15.984 13.023 1 98.62 93 SER A N 1
ATOM 745 C CA . SER A 1 93 ? -8.805 17.203 12.789 1 98.62 93 SER A CA 1
ATOM 746 C C . SER A 1 93 ? -8.219 17.234 11.383 1 98.62 93 SER A C 1
ATOM 748 O O . SER A 1 93 ? -8.281 18.25 10.688 1 98.62 93 SER A O 1
ATOM 750 N N . TRP A 1 94 ? -7.605 16.094 10.961 1 98.81 94 TRP A N 1
ATOM 751 C CA . TRP A 1 94 ? -7.043 15.961 9.625 1 98.81 94 TRP A CA 1
ATOM 752 C C . TRP A 1 94 ? -8.125 16.141 8.562 1 98.81 94 TRP A C 1
ATOM 754 O O . TRP A 1 94 ? -7.945 16.906 7.609 1 98.81 94 TRP A O 1
ATOM 764 N N . ARG A 1 95 ? -9.242 15.469 8.766 1 98.44 95 ARG A N 1
ATOM 765 C CA . ARG A 1 95 ? -10.336 15.469 7.801 1 98.44 95 ARG A CA 1
ATOM 766 C C . ARG A 1 95 ? -10.938 16.859 7.656 1 98.44 95 ARG A C 1
ATOM 768 O O . ARG A 1 95 ? -11.445 17.219 6.586 1 98.44 95 ARG A O 1
ATOM 775 N N . ARG A 1 96 ? -10.883 17.656 8.633 1 98.12 96 ARG A N 1
ATOM 776 C CA . ARG A 1 96 ? -11.391 19.031 8.586 1 98.12 96 ARG A CA 1
ATOM 777 C C . ARG A 1 96 ? -10.461 19.938 7.797 1 98.12 96 ARG A C 1
ATOM 779 O O . ARG A 1 96 ? -10.906 20.859 7.125 1 98.12 96 ARG A O 1
ATOM 786 N N . ALA A 1 97 ? -9.266 19.625 7.809 1 98.25 97 ALA A N 1
ATOM 787 C CA . ALA A 1 97 ? -8.242 20.531 7.273 1 98.25 97 ALA A CA 1
ATOM 788 C C . ALA A 1 97 ? -8.031 20.297 5.781 1 98.25 97 ALA A C 1
ATOM 790 O O . ALA A 1 97 ? -7.836 21.234 5.02 1 98.25 97 ALA A O 1
ATOM 791 N N . VAL A 1 98 ? -8.156 19.047 5.293 1 98.5 98 VAL A N 1
ATOM 792 C CA . VAL A 1 98 ? -7.41 18.719 4.082 1 98.5 98 VAL A CA 1
ATOM 793 C C . VAL A 1 98 ? -8.336 18.797 2.869 1 98.5 98 VAL A C 1
ATOM 795 O O . VAL A 1 98 ? -7.875 18.938 1.736 1 98.5 98 VAL A O 1
ATOM 798 N N . PRO A 1 99 ? -9.656 18.781 3.016 1 97.38 99 PRO A N 1
ATOM 799 C CA . PRO A 1 99 ? -10.477 18.75 1.803 1 97.38 99 PRO A CA 1
ATOM 800 C C . PRO A 1 99 ? -10.219 19.938 0.883 1 97.38 99 PRO A C 1
ATOM 802 O O . PRO A 1 99 ? -10.195 19.781 -0.341 1 97.38 99 PRO A O 1
ATOM 805 N N . GLU A 1 100 ? -9.922 21.109 1.346 1 97.75 100 GLU A N 1
ATOM 806 C CA . GLU A 1 100 ? -9.695 22.297 0.544 1 97.75 100 GLU A CA 1
ATOM 807 C C . GLU A 1 100 ? -8.328 22.266 -0.129 1 97.75 100 GLU A C 1
ATOM 809 O O . GLU A 1 100 ? -8.031 23.094 -0.993 1 97.75 100 GLU A O 1
ATOM 814 N N . TRP A 1 101 ? -7.516 21.312 0.235 1 98.75 101 TRP A N 1
ATOM 815 C CA . TRP A 1 101 ? -6.16 21.219 -0.296 1 98.75 101 TRP A CA 1
ATOM 816 C C . TRP A 1 101 ? -6.117 20.297 -1.514 1 98.75 101 TRP A C 1
ATOM 818 O O . TRP A 1 101 ? -5.086 20.203 -2.188 1 98.75 101 TRP A O 1
ATOM 828 N N . PHE A 1 102 ? -7.227 19.641 -1.812 1 98.69 102 PHE A N 1
ATOM 829 C CA . PHE A 1 102 ? -7.234 18.672 -2.9 1 98.69 102 PHE A CA 1
ATOM 830 C C . PHE A 1 102 ? -7.535 19.359 -4.23 1 98.69 102 PHE A C 1
ATOM 832 O O . PHE A 1 102 ? -8.367 20.25 -4.297 1 98.69 102 PHE A O 1
ATOM 839 N N . SER A 1 103 ? -6.848 18.906 -5.227 1 98.56 103 SER A N 1
ATOM 840 C CA . SER A 1 103 ? -7.059 19.469 -6.559 1 98.56 103 SER A CA 1
ATOM 841 C C . SER A 1 103 ? -8.086 18.656 -7.34 1 98.56 103 SER A C 1
ATOM 843 O O . SER A 1 103 ? -8.531 19.078 -8.414 1 98.56 103 SER A O 1
ATOM 845 N N . GLN A 1 104 ? -8.469 17.484 -6.965 1 97.88 104 GLN A N 1
ATOM 846 C CA . GLN A 1 104 ? -9.484 16.609 -7.527 1 97.88 104 GLN A CA 1
ATOM 847 C C . GLN A 1 104 ? -10.109 15.727 -6.449 1 97.88 104 GLN A C 1
ATOM 849 O O . GLN A 1 104 ? -9.688 15.758 -5.289 1 97.88 104 GLN A O 1
ATOM 854 N N . GLY A 1 105 ? -11.102 14.992 -6.754 1 97 105 GLY A N 1
ATOM 855 C CA . GLY A 1 105 ? -11.734 14.062 -5.828 1 97 105 GLY A CA 1
ATOM 856 C C . GLY A 1 105 ? -10.797 12.961 -5.359 1 97 105 GLY A C 1
ATOM 857 O O . GLY A 1 105 ? -9.875 12.57 -6.086 1 97 105 GLY A O 1
ATOM 858 N N . SER A 1 106 ? -11.016 12.5 -4.137 1 98.06 106 SER A N 1
ATOM 859 C CA . SER A 1 106 ? -10.227 11.414 -3.562 1 98.06 106 SER A CA 1
ATOM 860 C C . SER A 1 106 ? -10.93 10.07 -3.709 1 98.06 106 SER A C 1
ATOM 862 O O . SER A 1 106 ? -12.133 10.023 -3.973 1 98.06 106 SER A O 1
ATOM 864 N N . THR A 1 107 ? -10.195 9.031 -3.678 1 97 107 THR A N 1
ATOM 865 C CA . THR A 1 107 ? -10.758 7.684 -3.656 1 97 107 THR A CA 1
ATOM 866 C C . THR A 1 107 ? -10.281 6.918 -2.424 1 97 107 THR A C 1
ATOM 868 O O . THR A 1 107 ? -9.18 7.156 -1.924 1 97 107 THR A O 1
ATOM 871 N N . SER A 1 108 ? -11.07 6.105 -1.896 1 97.75 108 SER A N 1
ATOM 872 C CA . SER A 1 108 ? -10.758 5.094 -0.893 1 97.75 108 SER A CA 1
ATOM 873 C C . SER A 1 108 ? -11.32 3.732 -1.286 1 97.75 108 SER A C 1
ATOM 875 O O . SER A 1 108 ? -12.539 3.561 -1.376 1 97.75 108 SER A O 1
ATOM 877 N N . ILE A 1 109 ? -10.43 2.795 -1.494 1 97.5 109 ILE A N 1
ATOM 878 C CA . ILE A 1 109 ? -10.82 1.479 -1.991 1 97.5 109 ILE A CA 1
ATOM 879 C C . ILE A 1 109 ? -10.406 0.405 -0.988 1 97.5 109 ILE A C 1
ATOM 881 O O . ILE A 1 109 ? -9.289 0.432 -0.464 1 97.5 109 ILE A O 1
ATOM 885 N N . GLN A 1 110 ? -11.367 -0.421 -0.7 1 97.62 110 GLN A N 1
ATOM 886 C CA . GLN A 1 110 ? -11.039 -1.556 0.157 1 97.62 110 GLN A CA 1
ATOM 887 C C . GLN A 1 110 ? -10.477 -2.717 -0.657 1 97.62 110 GLN A C 1
ATOM 889 O O . GLN A 1 110 ? -10.938 -2.986 -1.767 1 97.62 110 GLN A O 1
ATOM 894 N N . TYR A 1 111 ? -9.539 -3.395 -0.086 1 97.81 111 TYR A N 1
ATOM 895 C CA . TYR A 1 111 ? -8.906 -4.547 -0.715 1 97.81 111 TYR A CA 1
ATOM 896 C C . TYR A 1 111 ? -8.992 -5.773 0.182 1 97.81 111 TYR A C 1
ATOM 898 O O . TYR A 1 111 ? -9.125 -5.652 1.402 1 97.81 111 TYR A O 1
ATOM 906 N N . ILE A 1 112 ? -8.953 -6.91 -0.448 1 96.44 112 ILE A N 1
ATOM 907 C CA . ILE A 1 112 ? -8.844 -8.203 0.219 1 96.44 112 ILE A CA 1
ATOM 908 C C . ILE A 1 112 ? -7.387 -8.648 0.233 1 96.44 112 ILE A C 1
ATOM 910 O O . ILE A 1 112 ? -6.762 -8.781 -0.822 1 96.44 112 ILE A O 1
ATOM 914 N N . PRO A 1 113 ? -6.832 -8.867 1.407 1 97.31 113 PRO A N 1
ATOM 915 C CA . PRO A 1 113 ? -5.43 -9.281 1.434 1 97.31 113 PRO A CA 1
ATOM 916 C C . PRO A 1 113 ? -5.223 -10.695 0.88 1 97.31 113 PRO A C 1
ATOM 918 O O . PRO A 1 113 ? -5.906 -11.633 1.296 1 97.31 113 PRO A O 1
ATOM 921 N N . VAL A 1 114 ? -4.363 -10.805 -0.078 1 97.94 114 VAL A N 1
ATOM 922 C CA . VAL A 1 114 ? -3.924 -12.086 -0.619 1 97.94 114 VAL A CA 1
ATOM 923 C C . VAL A 1 114 ? -2.639 -12.531 0.079 1 97.94 114 VAL A C 1
ATOM 925 O O . VAL A 1 114 ? -2.471 -13.711 0.394 1 97.94 114 VAL A O 1
ATOM 928 N N . HIS A 1 115 ? -1.737 -11.586 0.322 1 97.62 115 HIS A N 1
ATOM 929 C CA . HIS A 1 115 ? -0.527 -11.773 1.114 1 97.62 115 HIS A CA 1
ATOM 930 C C . HIS A 1 115 ? -0.16 -10.5 1.869 1 97.62 115 HIS A C 1
ATOM 932 O O . HIS A 1 115 ? 0.006 -9.438 1.262 1 97.62 115 HIS A O 1
ATOM 938 N N . ILE A 1 116 ? -0.092 -10.555 3.121 1 95.69 116 ILE A N 1
ATOM 939 C CA . ILE A 1 116 ? 0.471 -9.539 3.998 1 95.69 116 ILE A CA 1
ATOM 940 C C . ILE A 1 116 ? 1.336 -10.195 5.07 1 95.69 116 ILE A C 1
ATOM 942 O O . ILE A 1 116 ? 0.937 -11.195 5.668 1 95.69 116 ILE A O 1
ATOM 946 N N . ASP A 1 117 ? 2.449 -9.633 5.25 1 86.38 117 ASP A N 1
ATOM 947 C CA . ASP A 1 117 ? 3.34 -10.164 6.277 1 86.38 117 ASP A CA 1
ATOM 948 C C . ASP A 1 117 ? 3.703 -9.094 7.305 1 86.38 117 ASP A C 1
ATOM 950 O O . ASP A 1 117 ? 4.215 -8.031 6.945 1 86.38 117 ASP A O 1
ATOM 954 N N . PHE A 1 118 ? 3.297 -9.281 8.562 1 77.25 118 PHE A N 1
ATOM 955 C CA . PHE A 1 118 ? 3.656 -8.391 9.656 1 77.25 118 PHE A CA 1
ATOM 956 C C . PHE A 1 118 ? 4.918 -8.875 10.359 1 77.25 118 PHE A C 1
ATOM 958 O O . PHE A 1 118 ? 4.938 -9.969 10.93 1 77.25 118 PHE A O 1
ATOM 965 N N . LYS A 1 119 ? 6.023 -9.023 9.688 1 61.5 119 LYS A N 1
ATOM 966 C CA . LYS A 1 119 ? 7.227 -9.562 10.312 1 61.5 119 LYS A CA 1
ATOM 967 C C . LYS A 1 119 ? 7.27 -9.234 11.797 1 61.5 119 LYS A C 1
ATOM 969 O O . LYS A 1 119 ? 6.719 -8.219 12.234 1 61.5 119 LYS A O 1
ATOM 974 N N . MET B 1 1 ? 44.344 39.219 7.293 1 28.72 1 MET B N 1
ATOM 975 C CA . MET B 1 1 ? 43.125 38.938 6.566 1 28.72 1 MET B CA 1
ATOM 976 C C . MET B 1 1 ? 42.594 37.531 6.852 1 28.72 1 MET B C 1
ATOM 978 O O . MET B 1 1 ? 43.25 36.562 6.523 1 28.72 1 MET B O 1
ATOM 982 N N . LYS B 1 2 ? 41.812 37.344 7.934 1 32.28 2 LYS B N 1
ATOM 983 C CA . LYS B 1 2 ? 41.344 36.094 8.578 1 32.28 2 LYS B CA 1
ATOM 984 C C . LYS B 1 2 ? 40.375 35.344 7.684 1 32.28 2 LYS B C 1
ATOM 986 O O . LYS B 1 2 ? 39.375 35.938 7.234 1 32.28 2 LYS B O 1
ATOM 991 N N . GLN B 1 3 ? 40.781 34.375 6.887 1 29.77 3 GLN B N 1
ATOM 992 C CA . GLN B 1 3 ? 40 33.531 6.004 1 29.77 3 GLN B CA 1
ATOM 993 C C . GLN B 1 3 ? 38.906 32.781 6.781 1 29.77 3 GLN B C 1
ATOM 995 O O . GLN B 1 3 ? 39.219 31.953 7.633 1 29.77 3 GLN B O 1
ATOM 1000 N N . VAL B 1 4 ? 37.812 33.406 7.184 1 33.34 4 VAL B N 1
ATOM 1001 C CA . VAL B 1 4 ? 36.625 32.781 7.754 1 33.34 4 VAL B CA 1
ATOM 1002 C C . VAL B 1 4 ? 36.156 31.625 6.855 1 33.34 4 VAL B C 1
ATOM 1004 O O . VAL B 1 4 ? 35.781 31.844 5.699 1 33.34 4 VAL B O 1
ATOM 1007 N N . GLY B 1 5 ? 36.719 30.438 6.945 1 36.56 5 GLY B N 1
ATOM 1008 C CA . GLY B 1 5 ? 36.312 29.188 6.324 1 36.56 5 GLY B CA 1
ATOM 1009 C C . GLY B 1 5 ? 34.812 28.938 6.469 1 36.56 5 GLY B C 1
ATOM 1010 O O . GLY B 1 5 ? 34.281 29 7.574 1 36.56 5 GLY B O 1
ATOM 1011 N N . PHE B 1 6 ? 34 29.375 5.5 1 32.59 6 PHE B N 1
ATOM 1012 C CA . PHE B 1 6 ? 32.594 29.062 5.316 1 32.59 6 PHE B CA 1
ATOM 1013 C C . PHE B 1 6 ? 32.344 27.594 5.621 1 32.59 6 PHE B C 1
ATOM 1015 O O . PHE B 1 6 ? 32.875 26.703 4.953 1 32.59 6 PHE B O 1
ATOM 1022 N N . PHE B 1 7 ? 32.25 27.141 6.879 1 33.12 7 PHE B N 1
ATOM 1023 C CA . PHE B 1 7 ? 31.719 25.844 7.293 1 33.12 7 PHE B CA 1
ATOM 1024 C C . PHE B 1 7 ? 30.422 25.531 6.566 1 33.12 7 PHE B C 1
ATOM 1026 O O . PHE B 1 7 ? 29.391 26.156 6.812 1 33.12 7 PHE B O 1
ATOM 1033 N N . LEU B 1 8 ? 30.438 25.406 5.227 1 37.53 8 LEU B N 1
ATOM 1034 C CA . LEU B 1 8 ? 29.234 24.812 4.652 1 37.53 8 LEU B CA 1
ATOM 1035 C C . LEU B 1 8 ? 28.781 23.609 5.469 1 37.53 8 LEU B C 1
ATOM 1037 O O . LEU B 1 8 ? 29.562 22.703 5.746 1 37.53 8 LEU B O 1
ATOM 1041 N N . PRO B 1 9 ? 28.047 23.859 6.531 1 35.56 9 PRO B N 1
ATOM 1042 C CA . PRO B 1 9 ? 27.5 22.641 7.137 1 35.56 9 PRO B CA 1
ATOM 1043 C C . PRO B 1 9 ? 27.094 21.594 6.102 1 35.56 9 PRO B C 1
ATOM 1045 O O . PRO B 1 9 ? 26.422 21.922 5.125 1 35.56 9 PRO B O 1
ATOM 1048 N N . ASN B 1 10 ? 28.047 20.672 5.707 1 35.28 10 ASN B N 1
ATOM 1049 C CA . ASN B 1 10 ? 27.812 19.453 4.957 1 35.28 10 ASN B CA 1
ATOM 1050 C C . ASN B 1 10 ? 26.547 18.734 5.441 1 35.28 10 ASN B C 1
ATOM 1052 O O . ASN B 1 10 ? 26.531 18.172 6.539 1 35.28 10 ASN B O 1
ATOM 1056 N N . ASP B 1 11 ? 25.391 19.312 5.445 1 34.41 11 ASP B N 1
ATOM 1057 C CA . ASP B 1 11 ? 24.156 18.547 5.363 1 34.41 11 ASP B CA 1
ATOM 1058 C C . ASP B 1 11 ? 24.375 17.234 4.621 1 34.41 11 ASP B C 1
ATOM 1060 O O . ASP B 1 11 ? 23.562 16.859 3.77 1 34.41 11 ASP B O 1
ATOM 1064 N N . SER B 1 12 ? 25.5 16.766 4.176 1 35.97 12 SER B N 1
ATOM 1065 C CA . SER B 1 12 ? 26.094 15.523 3.672 1 35.97 12 SER B CA 1
ATOM 1066 C C . SER B 1 12 ? 25.719 14.336 4.559 1 35.97 12 SER B C 1
ATOM 1068 O O . SER B 1 12 ? 25.812 13.18 4.133 1 35.97 12 SER B O 1
ATOM 1070 N N . ILE B 1 13 ? 26.062 14.305 5.816 1 33.94 13 ILE B N 1
ATOM 1071 C CA . ILE B 1 13 ? 26.031 13.094 6.637 1 33.94 13 ILE B CA 1
ATOM 1072 C C . ILE B 1 13 ? 24.625 12.508 6.629 1 33.94 13 ILE B C 1
ATOM 1074 O O . ILE B 1 13 ? 24.375 11.461 7.23 1 33.94 13 ILE B O 1
ATOM 1078 N N . PHE B 1 14 ? 23.703 13.359 6.805 1 37.91 14 PHE B N 1
ATOM 1079 C CA . PHE B 1 14 ? 22.359 12.781 6.746 1 37.91 14 PHE B CA 1
ATOM 1080 C C . PHE B 1 14 ? 22.172 11.984 5.457 1 37.91 14 PHE B C 1
ATOM 1082 O O . PHE B 1 14 ? 21.172 12.141 4.77 1 37.91 14 PHE B O 1
ATOM 1089 N N . LYS B 1 15 ? 23.188 11.953 4.551 1 35.59 15 LYS B N 1
ATOM 1090 C CA . LYS B 1 15 ? 23.453 11.453 3.211 1 35.59 15 LYS B CA 1
ATOM 1091 C C . LYS B 1 15 ? 22.797 10.094 2.986 1 35.59 15 LYS B C 1
ATOM 1093 O O . LYS B 1 15 ? 22.125 9.883 1.969 1 35.59 15 LYS B O 1
ATOM 1098 N N . ASN B 1 16 ? 23.547 8.828 3.17 1 40.91 16 ASN B N 1
ATOM 1099 C CA . ASN B 1 16 ? 23.766 7.539 2.518 1 40.91 16 ASN B CA 1
ATOM 1100 C C . ASN B 1 16 ? 22.578 6.613 2.682 1 40.91 16 ASN B C 1
ATOM 1102 O O . ASN B 1 16 ? 22.703 5.395 2.551 1 40.91 16 ASN B O 1
ATOM 1106 N N . SER B 1 17 ? 21.922 6.664 3.787 1 47.25 17 SER B N 1
ATOM 1107 C CA . SER B 1 17 ? 21.016 5.523 3.891 1 47.25 17 SER B CA 1
ATOM 1108 C C . SER B 1 17 ? 20.188 5.363 2.621 1 47.25 17 SER B C 1
ATOM 1110 O O . SER B 1 17 ? 19.484 6.281 2.217 1 47.25 17 SER B O 1
ATOM 1112 N N . VAL B 1 18 ? 21 4.754 1.643 1 57.22 18 VAL B N 1
ATOM 1113 C CA . VAL B 1 18 ? 20.266 4.387 0.445 1 57.22 18 VAL B CA 1
ATOM 1114 C C . VAL B 1 18 ? 18.781 4.168 0.799 1 57.22 18 VAL B C 1
ATOM 1116 O O . VAL B 1 18 ? 18.453 3.229 1.521 1 57.22 18 VAL B O 1
ATOM 1119 N N . PRO B 1 19 ? 18.031 5.199 0.596 1 82.31 19 PRO B N 1
ATOM 1120 C CA . PRO B 1 19 ? 16.688 5.289 1.171 1 82.31 19 PRO B CA 1
ATOM 1121 C C . PRO B 1 19 ? 15.781 4.125 0.753 1 82.31 19 PRO B C 1
ATOM 1123 O O . PRO B 1 19 ? 15.992 3.529 -0.307 1 82.31 19 PRO B O 1
ATOM 1126 N N . MET B 1 20 ? 15.078 3.631 1.56 1 94.44 20 MET B N 1
ATOM 1127 C CA . MET B 1 20 ? 14 2.68 1.321 1 94.44 20 MET B CA 1
ATOM 1128 C C . MET B 1 20 ? 13.281 2.988 0.011 1 94.44 20 MET B C 1
ATOM 1130 O O . MET B 1 20 ? 13.125 4.152 -0.357 1 94.44 20 MET B O 1
ATOM 1134 N N . ILE B 1 21 ? 13.109 1.903 -0.769 1 96.75 21 ILE B N 1
ATOM 1135 C CA . ILE B 1 21 ? 12.375 2.041 -2.021 1 96.75 21 ILE B CA 1
ATOM 1136 C C . ILE B 1 21 ? 10.953 1.528 -1.839 1 96.75 21 ILE B C 1
ATOM 1138 O O . ILE B 1 21 ? 10.742 0.414 -1.354 1 96.75 21 ILE B O 1
ATOM 1142 N N . VAL B 1 22 ? 9.992 2.389 -2.141 1 98.12 22 VAL B N 1
ATOM 1143 C CA . VAL B 1 22 ? 8.586 1.996 -2.105 1 98.12 22 VAL B CA 1
ATOM 1144 C C . VAL B 1 22 ? 8.023 1.97 -3.525 1 98.12 22 VAL B C 1
ATOM 1146 O O . VAL B 1 22 ? 8.102 2.965 -4.25 1 98.12 22 VAL B O 1
ATOM 1149 N N . VAL B 1 23 ? 7.492 0.822 -3.906 1 98.56 23 VAL B N 1
ATOM 1150 C CA . VAL B 1 23 ? 6.895 0.651 -5.227 1 98.56 23 VAL B CA 1
ATOM 1151 C C . VAL B 1 23 ? 5.457 0.148 -5.082 1 98.56 23 VAL B C 1
ATOM 1153 O O . VAL B 1 23 ? 5.188 -0.753 -4.285 1 98.56 23 VAL B O 1
ATOM 1156 N N . VAL B 1 24 ? 4.555 0.742 -5.781 1 98.69 24 VAL B N 1
ATOM 1157 C CA . VAL B 1 24 ? 3.18 0.268 -5.887 1 98.69 24 VAL B CA 1
ATOM 1158 C C . VAL B 1 24 ? 2.877 -0.136 -7.328 1 98.69 24 VAL B C 1
ATOM 1160 O O . VAL B 1 24 ? 2.992 0.68 -8.242 1 98.69 24 VAL B O 1
ATOM 1163 N N . SER B 1 25 ? 2.539 -1.377 -7.512 1 98.69 25 SER B N 1
ATOM 1164 C CA . SER B 1 25 ? 2.221 -1.908 -8.836 1 98.69 25 SER B CA 1
ATOM 1165 C C . SER B 1 25 ? 0.745 -2.281 -8.938 1 98.69 25 SER B C 1
ATOM 1167 O O . SER B 1 25 ? 0.166 -2.816 -7.992 1 98.69 25 SER B O 1
ATOM 1169 N N . SER B 1 26 ? 0.2 -2 -10.047 1 98.44 26 SER B N 1
ATOM 1170 C CA . SER B 1 26 ? -1.212 -2.268 -10.305 1 98.44 26 SER B CA 1
ATOM 1171 C C . SER B 1 26 ? -1.394 -3.189 -11.508 1 98.44 26 SER B C 1
ATOM 1173 O O . SER B 1 26 ? -0.735 -3.016 -12.531 1 98.44 26 SER B O 1
ATOM 1175 N N . TYR B 1 27 ? -2.273 -4.105 -11.344 1 98.75 27 TYR B N 1
ATOM 1176 C CA . TYR B 1 27 ? -2.564 -5.094 -12.375 1 98.75 27 TYR B CA 1
ATOM 1177 C C . TYR B 1 27 ? -4.066 -5.254 -12.57 1 98.75 27 TYR B C 1
ATOM 1179 O O . TYR B 1 27 ? -4.84 -5.109 -11.617 1 98.75 27 TYR B O 1
ATOM 1187 N N . LYS B 1 28 ? -4.457 -5.512 -13.82 1 98.88 28 LYS B N 1
ATOM 1188 C CA . LYS B 1 28 ? -5.793 -5.996 -14.164 1 98.88 28 LYS B CA 1
ATOM 1189 C C . LYS B 1 28 ? -5.73 -7.379 -14.805 1 98.88 28 LYS B C 1
ATOM 1191 O O . LYS B 1 28 ? -5.078 -7.555 -15.844 1 98.88 28 LYS B O 1
ATOM 1196 N N . VAL B 1 29 ? -6.379 -8.281 -14.188 1 98.88 29 VAL B N 1
ATOM 1197 C CA . VAL B 1 29 ? -6.223 -9.695 -14.523 1 98.88 29 VAL B CA 1
ATOM 1198 C C . VAL B 1 29 ? -7.496 -10.211 -15.188 1 98.88 29 VAL B C 1
ATOM 1200 O O . VAL B 1 29 ? -8.602 -9.852 -14.781 1 98.88 29 VAL B O 1
ATOM 1203 N N . LEU B 1 30 ? -7.336 -11.039 -16.188 1 98.81 30 LEU B N 1
ATOM 1204 C CA . LEU B 1 30 ? -8.461 -11.719 -16.828 1 98.81 30 LEU B CA 1
ATOM 1205 C C . LEU B 1 30 ? -9.266 -12.508 -15.797 1 98.81 30 LEU B C 1
ATOM 1207 O O . LEU B 1 30 ? -8.695 -13.148 -14.906 1 98.81 30 LEU B O 1
ATOM 1211 N N . GLU B 1 31 ? -10.562 -12.453 -15.992 1 98.38 31 GLU B N 1
ATOM 1212 C CA . GLU B 1 31 ? -11.461 -13.094 -15.031 1 98.38 31 GLU B CA 1
ATOM 1213 C C . GLU B 1 31 ? -11.109 -14.57 -14.859 1 98.38 31 GLU B C 1
ATOM 1215 O O . GLU B 1 31 ? -11.086 -15.086 -13.742 1 98.38 31 GLU B O 1
ATOM 1220 N N . GLU B 1 32 ? -10.812 -15.203 -15.883 1 98.62 32 GLU B N 1
ATOM 1221 C CA . GLU B 1 32 ? -10.594 -16.641 -15.875 1 98.62 32 GLU B CA 1
ATOM 1222 C C . GLU B 1 32 ? -9.219 -16.984 -15.312 1 98.62 32 GLU B C 1
ATOM 1224 O O . GLU B 1 32 ? -8.906 -18.172 -15.102 1 98.62 32 GLU B O 1
ATOM 1229 N N . LYS B 1 33 ? -8.398 -15.961 -15.031 1 98.88 33 LYS B N 1
ATOM 1230 C CA . LYS B 1 33 ? -7.027 -16.203 -14.578 1 98.88 33 LYS B CA 1
ATOM 1231 C C . LYS B 1 33 ? -6.82 -15.688 -13.156 1 98.88 33 LYS B C 1
ATOM 1233 O O . LYS B 1 33 ? -5.723 -15.789 -12.609 1 98.88 33 LYS B O 1
ATOM 1238 N N . ILE B 1 34 ? -7.852 -15.234 -12.508 1 98.75 34 ILE B N 1
ATOM 1239 C CA . ILE B 1 34 ? -7.762 -14.562 -11.219 1 98.75 34 ILE B CA 1
ATOM 1240 C C . ILE B 1 34 ? -7.195 -15.516 -10.172 1 98.75 34 ILE B C 1
ATOM 1242 O O . ILE B 1 34 ? -6.266 -15.172 -9.445 1 98.75 34 ILE B O 1
ATOM 1246 N N . GLU B 1 35 ? -7.73 -16.703 -10.117 1 98.62 35 GLU B N 1
ATOM 1247 C CA . GLU B 1 35 ? -7.285 -17.641 -9.086 1 98.62 35 GLU B CA 1
ATOM 1248 C C . GLU B 1 35 ? -5.836 -18.062 -9.312 1 98.62 35 GLU B C 1
ATOM 1250 O O . GLU B 1 35 ? -5.062 -18.188 -8.359 1 98.62 35 GLU B O 1
ATOM 1255 N N . GLU B 1 36 ? -5.449 -18.312 -10.531 1 98.75 36 GLU B N 1
ATOM 1256 C CA . GLU B 1 36 ? -4.066 -18.641 -10.852 1 98.75 36 GLU B CA 1
ATOM 1257 C C . GLU B 1 36 ? -3.127 -17.484 -10.492 1 98.75 36 GLU B C 1
ATOM 1259 O O . GLU B 1 36 ? -2.049 -17.703 -9.938 1 98.75 36 GLU B O 1
ATOM 1264 N N . PHE B 1 37 ? -3.551 -16.312 -10.828 1 98.94 37 PHE B N 1
ATOM 1265 C CA . PHE B 1 37 ? -2.746 -15.133 -10.531 1 98.94 37 PHE B CA 1
ATOM 1266 C C . PHE B 1 37 ? -2.562 -14.969 -9.023 1 98.94 37 PHE B C 1
ATOM 1268 O O . PHE B 1 37 ? -1.455 -14.703 -8.555 1 98.94 37 PHE B O 1
ATOM 1275 N N . LYS B 1 38 ? -3.633 -15.094 -8.312 1 98.75 38 LYS B N 1
ATOM 1276 C CA . LYS B 1 38 ? -3.588 -14.992 -6.855 1 98.75 38 LYS B CA 1
ATOM 1277 C C . LYS B 1 38 ? -2.586 -15.984 -6.266 1 98.75 38 LYS B C 1
ATOM 1279 O O . LYS B 1 38 ? -1.732 -15.602 -5.461 1 98.75 38 LYS B O 1
ATOM 1284 N N . LYS B 1 39 ? -2.721 -17.188 -6.676 1 98.75 39 LYS B N 1
ATOM 1285 C CA . LYS B 1 39 ? -1.869 -18.25 -6.148 1 98.75 39 LYS B CA 1
ATOM 1286 C C . LYS B 1 39 ? -0.401 -17.984 -6.473 1 98.75 39 LYS B C 1
ATOM 1288 O O . LYS B 1 39 ? 0.454 -18.047 -5.586 1 98.75 39 LYS B O 1
ATOM 1293 N N . ALA B 1 40 ? -0.096 -17.688 -7.707 1 98.88 40 ALA B N 1
ATOM 1294 C CA . ALA B 1 40 ? 1.275 -17.438 -8.148 1 98.88 40 ALA B CA 1
ATOM 1295 C C . ALA B 1 40 ? 1.881 -16.25 -7.406 1 98.88 40 ALA B C 1
ATOM 1297 O O . ALA B 1 40 ? 3.045 -16.297 -7 1 98.88 40 ALA B O 1
ATOM 1298 N N . SER B 1 41 ? 1.07 -15.211 -7.27 1 98.88 41 SER B N 1
ATOM 1299 C CA . SER B 1 41 ? 1.561 -13.992 -6.641 1 98.88 41 SER B CA 1
ATOM 1300 C C . SER B 1 41 ? 1.759 -14.18 -5.141 1 98.88 41 SER B C 1
ATOM 1302 O O . SER B 1 41 ? 2.711 -13.648 -4.562 1 98.88 41 SER B O 1
ATOM 1304 N N . GLN B 1 42 ? 0.844 -14.898 -4.566 1 98.81 42 GLN B N 1
ATOM 1305 C CA . GLN B 1 42 ? 0.998 -15.203 -3.148 1 98.81 42 GLN B CA 1
ATOM 1306 C C . GLN B 1 42 ? 2.283 -15.992 -2.893 1 98.81 42 GLN B C 1
ATOM 1308 O O . GLN B 1 42 ? 3.023 -15.688 -1.954 1 98.81 42 GLN B O 1
ATOM 1313 N N . GLU B 1 43 ? 2.533 -17.016 -3.676 1 98.75 43 GLU B N 1
ATOM 1314 C CA . GLU B 1 43 ? 3.727 -17.844 -3.535 1 98.75 43 GLU B CA 1
ATOM 1315 C C . GLU B 1 43 ? 4.996 -17.016 -3.75 1 98.75 43 GLU B C 1
ATOM 1317 O O . GLU B 1 43 ? 5.957 -17.141 -2.986 1 98.75 43 GLU B O 1
ATOM 1322 N N . MET B 1 44 ? 4.996 -16.219 -4.754 1 98.81 44 MET B N 1
ATOM 1323 C CA . MET B 1 44 ? 6.133 -15.344 -5.047 1 98.81 44 MET B CA 1
ATOM 1324 C C . MET B 1 44 ? 6.387 -14.375 -3.898 1 98.81 44 MET B C 1
ATOM 1326 O O . MET B 1 44 ? 7.531 -14.203 -3.471 1 98.81 44 MET B O 1
ATOM 1330 N N . ALA B 1 45 ? 5.332 -13.773 -3.422 1 98.75 45 ALA B N 1
ATOM 1331 C CA . ALA B 1 45 ? 5.461 -12.805 -2.334 1 98.75 45 ALA B CA 1
ATOM 1332 C C . ALA B 1 45 ? 5.984 -13.477 -1.065 1 98.75 45 ALA B C 1
ATOM 1334 O O . ALA B 1 45 ? 6.887 -12.953 -0.406 1 98.75 45 ALA B O 1
ATOM 1335 N N . LYS B 1 46 ? 5.441 -14.617 -0.758 1 98.38 46 LYS B N 1
ATOM 1336 C CA . LYS B 1 46 ? 5.859 -15.367 0.424 1 98.38 46 LYS B CA 1
ATOM 1337 C C . LYS B 1 46 ? 7.336 -15.742 0.344 1 98.38 46 LYS B C 1
ATOM 1339 O O . LYS B 1 46 ? 8.094 -15.484 1.279 1 98.38 46 LYS B O 1
ATOM 1344 N N . GLU B 1 47 ? 7.727 -16.312 -0.728 1 98.62 47 GLU B N 1
ATOM 1345 C CA . GLU B 1 47 ? 9.117 -16.719 -0.897 1 98.62 47 GLU B CA 1
ATOM 1346 C C . GLU B 1 47 ? 10.055 -15.508 -0.832 1 98.62 47 GLU B C 1
ATOM 1348 O O . GLU B 1 47 ? 11.117 -15.578 -0.215 1 98.62 47 GLU B O 1
ATOM 1353 N N . SER B 1 48 ? 9.695 -14.453 -1.478 1 98.62 48 SER B N 1
ATOM 1354 C CA . SER B 1 48 ? 10.516 -13.25 -1.516 1 98.62 48 SER B CA 1
ATOM 1355 C C . SER B 1 48 ? 10.727 -12.68 -0.118 1 98.62 48 SER B C 1
ATOM 1357 O O . SER B 1 48 ? 11.852 -12.359 0.268 1 98.62 48 SER B O 1
ATOM 1359 N N . THR B 1 49 ? 9.664 -12.562 0.646 1 97.94 49 THR B N 1
ATOM 1360 C CA . THR B 1 49 ? 9.773 -11.953 1.965 1 97.94 49 THR B CA 1
ATOM 1361 C C . THR B 1 49 ? 10.477 -12.883 2.941 1 97.94 49 THR B C 1
ATOM 1363 O O . THR B 1 49 ? 11.102 -12.43 3.904 1 97.94 49 THR B O 1
ATOM 1366 N N . GLU B 1 50 ? 10.422 -14.148 2.721 1 97.38 50 GLU B N 1
ATOM 1367 C CA . GLU B 1 50 ? 11.039 -15.117 3.617 1 97.38 50 GLU B CA 1
ATOM 1368 C C . GLU B 1 50 ? 12.523 -15.297 3.293 1 97.38 50 GLU B C 1
ATOM 1370 O O . GLU B 1 50 ? 13.336 -15.516 4.191 1 97.38 50 GLU B O 1
ATOM 1375 N N . SER B 1 51 ? 12.898 -15.156 2.059 1 98 51 SER B N 1
ATOM 1376 C CA . SER B 1 51 ? 14.234 -15.578 1.65 1 98 51 SER B CA 1
ATOM 1377 C C . SER B 1 51 ? 15.117 -14.383 1.32 1 98 51 SER B C 1
ATOM 1379 O O . SER B 1 51 ? 16.344 -14.508 1.242 1 98 51 SER B O 1
ATOM 1381 N N . GLU B 1 52 ? 14.469 -13.242 1.04 1 98.06 52 GLU B N 1
ATOM 1382 C CA . GLU B 1 52 ? 15.211 -12.055 0.627 1 98.06 52 GLU B CA 1
ATOM 1383 C C . GLU B 1 52 ? 15.211 -10.992 1.725 1 98.06 52 GLU B C 1
ATOM 1385 O O . GLU B 1 52 ? 14.242 -10.242 1.866 1 98.06 52 GLU B O 1
ATOM 1390 N N . GLU B 1 53 ? 16.328 -10.734 2.354 1 96.25 53 GLU B N 1
ATOM 1391 C CA . GLU B 1 53 ? 16.406 -9.844 3.506 1 96.25 53 GLU B CA 1
ATOM 1392 C C . GLU B 1 53 ? 16.094 -8.398 3.113 1 96.25 53 GLU B C 1
ATOM 1394 O O . GLU B 1 53 ? 15.594 -7.625 3.926 1 96.25 53 GLU B O 1
ATOM 1399 N N . GLY B 1 54 ? 16.359 -8.07 1.864 1 97 54 GLY B N 1
ATOM 1400 C CA . GLY B 1 54 ? 16.188 -6.699 1.412 1 97 54 GLY B CA 1
ATOM 1401 C C . GLY B 1 54 ? 14.75 -6.379 1.021 1 97 54 GLY B C 1
ATOM 1402 O O . GLY B 1 54 ? 14.422 -5.223 0.744 1 97 54 GLY B O 1
ATOM 1403 N N . VAL B 1 55 ? 13.906 -7.414 0.929 1 97.62 55 VAL B N 1
ATOM 1404 C CA . VAL B 1 55 ? 12.469 -7.207 0.734 1 97.62 55 VAL B CA 1
ATOM 1405 C C . VAL B 1 55 ? 11.781 -7.066 2.088 1 97.62 55 VAL B C 1
ATOM 1407 O O . VAL B 1 55 ? 11.539 -8.062 2.777 1 97.62 55 VAL B O 1
ATOM 1410 N N . LEU B 1 56 ? 11.414 -5.898 2.441 1 96.5 56 LEU B N 1
ATOM 1411 C CA . LEU B 1 56 ? 10.875 -5.602 3.764 1 96.5 56 LEU B CA 1
ATOM 1412 C C . LEU B 1 56 ? 9.367 -5.848 3.803 1 96.5 56 LEU B C 1
ATOM 1414 O O . LEU B 1 56 ? 8.82 -6.219 4.844 1 96.5 56 LEU B O 1
ATOM 1418 N N . ARG B 1 57 ? 8.75 -5.551 2.701 1 97.31 57 ARG B N 1
ATOM 1419 C CA . ARG B 1 57 ? 7.316 -5.77 2.551 1 97.31 57 ARG B CA 1
ATOM 1420 C C . ARG B 1 57 ? 6.961 -6.098 1.104 1 97.31 57 ARG B C 1
ATOM 1422 O O . ARG B 1 57 ? 7.555 -5.547 0.174 1 97.31 57 ARG B O 1
ATOM 1429 N N . LEU B 1 58 ? 6.066 -6.961 0.94 1 98.38 58 LEU B N 1
ATOM 1430 C CA . LEU B 1 58 ? 5.438 -7.277 -0.339 1 98.38 58 LEU B CA 1
ATOM 1431 C C . LEU B 1 58 ? 3.986 -7.699 -0.142 1 98.38 58 LEU B C 1
ATOM 1433 O O . LEU B 1 58 ? 3.688 -8.891 -0.075 1 98.38 58 LEU B O 1
ATOM 1437 N N . ASP B 1 59 ? 3.127 -6.75 -0.084 1 98.31 59 ASP B N 1
ATOM 1438 C CA . ASP B 1 59 ? 1.692 -6.977 0.067 1 98.31 59 ASP B CA 1
ATOM 1439 C C . ASP B 1 59 ? 1.031 -7.234 -1.285 1 98.31 59 ASP B C 1
ATOM 1441 O O . ASP B 1 59 ? 1.26 -6.492 -2.244 1 98.31 59 ASP B O 1
ATOM 1445 N N . VAL B 1 60 ? 0.27 -8.273 -1.351 1 98.81 60 VAL B N 1
ATOM 1446 C CA . VAL B 1 60 ? -0.568 -8.586 -2.506 1 98.81 60 VAL B CA 1
ATOM 1447 C C . VAL B 1 60 ? -2.039 -8.398 -2.141 1 98.81 60 VAL B C 1
ATOM 1449 O O . VAL B 1 60 ? -2.553 -9.078 -1.244 1 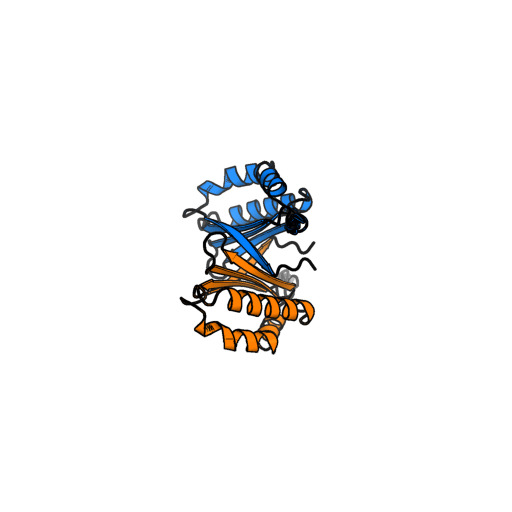98.81 60 VAL B O 1
ATOM 1452 N N . LEU B 1 61 ? -2.66 -7.488 -2.842 1 98.75 61 LEU B N 1
ATOM 1453 C CA . LEU B 1 61 ? -4.016 -7.066 -2.502 1 98.75 61 LEU B CA 1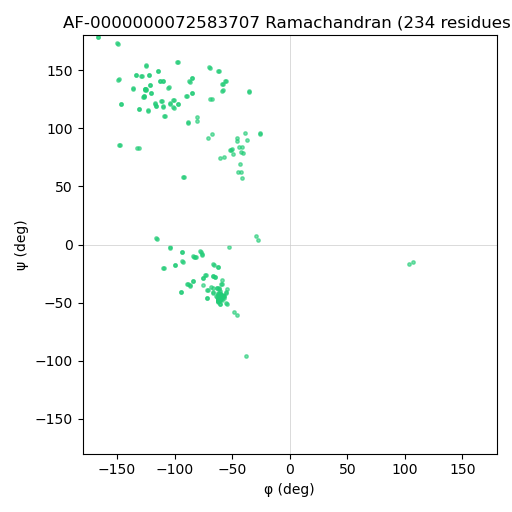
ATOM 1454 C C . LEU B 1 61 ? -4.949 -7.219 -3.697 1 98.75 61 LEU B C 1
ATOM 1456 O O . LEU B 1 61 ? -4.605 -6.824 -4.812 1 98.75 61 LEU B O 1
ATOM 1460 N N . GLN B 1 62 ? -6.098 -7.781 -3.414 1 98.75 62 GLN B N 1
ATOM 1461 C CA . GLN B 1 62 ? -7.141 -7.906 -4.426 1 98.75 62 GLN B CA 1
ATOM 1462 C C . GLN B 1 62 ? -8.266 -6.898 -4.188 1 98.75 62 GLN B C 1
ATOM 1464 O O . GLN B 1 62 ? -8.695 -6.699 -3.051 1 98.75 62 GLN B O 1
ATOM 1469 N N . GLY B 1 63 ? -8.703 -6.242 -5.289 1 97.94 63 GLY B N 1
ATOM 1470 C CA . GLY B 1 63 ? -9.805 -5.301 -5.152 1 97.94 63 GLY B CA 1
ATOM 1471 C C . GLY B 1 63 ? -11.07 -5.934 -4.602 1 97.94 63 GLY B C 1
ATOM 1472 O O . GLY B 1 63 ? -11.516 -6.973 -5.09 1 97.94 63 GLY B O 1
ATOM 1473 N N . ASP B 1 64 ? -11.555 -5.125 -3.572 1 94.88 64 ASP B N 1
ATOM 1474 C CA . ASP B 1 64 ? -12.859 -5.523 -3.064 1 94.88 64 ASP B CA 1
ATOM 1475 C C . ASP B 1 64 ? -13.977 -5.008 -3.967 1 94.88 64 ASP B C 1
ATOM 1477 O O . ASP B 1 64 ? -14.062 -3.809 -4.238 1 94.88 64 ASP B O 1
ATOM 1481 N N . GLY B 1 65 ? -14.672 -5.734 -4.691 1 95.06 65 GLY B N 1
ATOM 1482 C CA . GLY B 1 65 ? -15.703 -5.34 -5.641 1 95.06 65 GLY B CA 1
ATOM 1483 C C . GLY B 1 65 ? -15.242 -5.41 -7.086 1 95.06 65 GLY B C 1
ATOM 1484 O O . GLY B 1 65 ? -16.047 -5.254 -8.008 1 95.06 65 GLY B O 1
ATOM 1485 N N . ASP B 1 66 ? -13.969 -5.465 -7.293 1 97.12 66 ASP B N 1
ATOM 1486 C CA . ASP B 1 66 ? -13.375 -5.684 -8.609 1 97.12 66 ASP B CA 1
ATOM 1487 C C . ASP B 1 66 ? -12.312 -6.781 -8.555 1 97.12 66 ASP B C 1
ATOM 1489 O O . ASP B 1 66 ? -11.109 -6.488 -8.492 1 97.12 66 ASP B O 1
ATOM 1493 N N . PRO B 1 67 ? -12.727 -7.977 -8.625 1 97.88 67 PRO B N 1
ATOM 1494 C CA . PRO B 1 67 ? -11.828 -9.094 -8.336 1 97.88 67 PRO B CA 1
ATOM 1495 C C . PRO B 1 67 ? -10.656 -9.172 -9.305 1 97.88 67 PRO B C 1
ATOM 1497 O O . PRO B 1 67 ? -9.656 -9.844 -9.023 1 97.88 67 PRO B O 1
ATOM 1500 N N . GLY B 1 68 ? -10.734 -8.57 -10.438 1 98.5 68 GLY B N 1
ATOM 1501 C CA . GLY B 1 68 ? -9.641 -8.594 -11.391 1 98.5 68 GLY B CA 1
ATOM 1502 C C . GLY B 1 68 ? -8.555 -7.574 -11.078 1 98.5 68 GLY B C 1
ATOM 1503 O O . GLY B 1 68 ? -7.496 -7.582 -11.703 1 98.5 68 GLY B O 1
ATOM 1504 N N . ARG B 1 69 ? -8.812 -6.668 -10.164 1 98.44 69 ARG B N 1
ATOM 1505 C CA . ARG B 1 69 ? -7.859 -5.625 -9.797 1 98.44 69 ARG B CA 1
ATOM 1506 C C . ARG B 1 69 ? -6.938 -6.094 -8.68 1 98.44 69 ARG B C 1
ATOM 1508 O O . ARG B 1 69 ? -7.406 -6.613 -7.66 1 98.44 69 ARG B O 1
ATOM 1515 N N . PHE B 1 70 ? -5.656 -5.945 -8.922 1 98.88 70 PHE B N 1
ATOM 1516 C CA . PHE B 1 70 ? -4.672 -6.262 -7.887 1 98.88 70 PHE B CA 1
ATOM 1517 C C . PHE B 1 70 ? -3.699 -5.102 -7.699 1 98.88 70 PHE B C 1
ATOM 1519 O O . PHE B 1 70 ? -3.373 -4.395 -8.656 1 98.88 70 PHE B O 1
ATOM 1526 N N . LEU B 1 71 ? -3.311 -4.926 -6.52 1 98.81 71 LEU B N 1
ATOM 1527 C CA . LEU B 1 71 ? -2.297 -3.953 -6.129 1 98.81 71 LEU B CA 1
ATOM 1528 C C . LEU B 1 71 ? -1.188 -4.617 -5.316 1 98.81 71 LEU B C 1
ATOM 1530 O O . LEU B 1 71 ? -1.465 -5.398 -4.406 1 98.81 71 LEU B O 1
ATOM 1534 N N . PHE B 1 72 ? 0.057 -4.414 -5.711 1 98.88 72 PHE B N 1
ATOM 1535 C CA . PHE B 1 72 ? 1.215 -4.82 -4.922 1 98.88 72 PHE B CA 1
ATOM 1536 C C . PHE B 1 72 ? 1.854 -3.619 -4.238 1 98.88 72 PHE B C 1
ATOM 1538 O O . PHE B 1 72 ? 2.143 -2.611 -4.887 1 98.88 72 PHE B O 1
ATOM 1545 N N . MET B 1 73 ? 1.952 -3.602 -2.98 1 98.31 73 MET B N 1
ATOM 1546 C CA . MET B 1 73 ? 2.754 -2.656 -2.209 1 98.31 73 MET B CA 1
ATOM 1547 C C . MET B 1 73 ? 4.074 -3.287 -1.774 1 98.31 73 MET B C 1
ATOM 1549 O O . MET B 1 73 ? 4.082 -4.219 -0.966 1 98.31 73 MET B O 1
ATOM 1553 N N . GLU B 1 74 ? 5.16 -2.705 -2.248 1 98.5 74 GLU B N 1
ATOM 1554 C CA . GLU B 1 74 ? 6.484 -3.289 -2.057 1 98.5 74 GLU B CA 1
ATOM 1555 C C . GLU B 1 74 ? 7.438 -2.291 -1.41 1 98.5 74 GLU B C 1
ATOM 1557 O O . GLU B 1 74 ? 7.523 -1.137 -1.837 1 98.5 74 GLU B O 1
ATOM 1562 N N . ILE B 1 75 ? 8.172 -2.756 -0.407 1 97.81 75 ILE B N 1
ATOM 1563 C CA . ILE B 1 75 ? 9.203 -1.939 0.219 1 97.81 75 ILE B CA 1
ATOM 1564 C C . ILE B 1 75 ? 10.523 -2.703 0.234 1 97.81 75 ILE B C 1
ATOM 1566 O O . ILE B 1 75 ? 10.586 -3.842 0.703 1 97.81 75 ILE B O 1
ATOM 1570 N N . TYR B 1 76 ? 11.5 -2.057 -0.285 1 97.81 76 TYR B N 1
ATOM 1571 C CA . TYR B 1 76 ? 12.859 -2.594 -0.32 1 97.81 76 TYR B CA 1
ATOM 1572 C C . TYR B 1 76 ? 13.797 -1.76 0.544 1 97.81 76 TYR B C 1
ATOM 1574 O O . TYR B 1 76 ? 13.664 -0.536 0.614 1 97.81 76 TYR B O 1
ATOM 1582 N N . LYS B 1 77 ? 14.727 -2.443 1.048 1 96.44 77 LYS B N 1
ATOM 1583 C CA . LYS B 1 77 ? 15.711 -1.796 1.912 1 96.44 77 LYS B CA 1
ATOM 1584 C C . LYS B 1 77 ? 16.484 -0.717 1.156 1 96.44 77 LYS B C 1
ATOM 1586 O O . LYS B 1 77 ? 16.859 0.306 1.733 1 96.44 77 LYS B O 1
ATOM 1591 N N . ASN B 1 78 ? 16.781 -0.991 -0.109 1 95.94 78 ASN B N 1
ATOM 1592 C CA . ASN B 1 78 ? 17.5 -0.088 -1.003 1 95.94 78 ASN B CA 1
ATOM 1593 C C . ASN B 1 78 ? 17.406 -0.546 -2.455 1 95.94 78 ASN B C 1
ATOM 1595 O O . ASN B 1 78 ? 16.766 -1.549 -2.754 1 95.94 78 ASN B O 1
ATOM 1599 N N . GLU B 1 79 ? 18 0.212 -3.318 1 95.19 79 GLU B N 1
ATOM 1600 C CA . GLU B 1 79 ? 17.938 -0.089 -4.746 1 95.19 79 GLU B CA 1
ATOM 1601 C C . GLU B 1 79 ? 18.609 -1.426 -5.059 1 95.19 79 GLU B C 1
ATOM 1603 O O . GLU B 1 79 ? 18.156 -2.162 -5.938 1 95.19 79 GLU B O 1
ATOM 1608 N N . THR B 1 80 ? 19.688 -1.727 -4.375 1 96.81 80 THR B N 1
ATOM 1609 C CA . THR B 1 80 ? 20.359 -3 -4.578 1 96.81 80 THR B CA 1
ATOM 1610 C C . THR B 1 80 ? 19.438 -4.168 -4.246 1 96.81 80 THR B C 1
ATOM 1612 O O . THR B 1 80 ? 19.375 -5.145 -4.996 1 96.81 80 THR B O 1
ATOM 1615 N N . ALA B 1 81 ? 18.719 -4.062 -3.184 1 97.88 81 ALA B N 1
ATOM 1616 C CA . ALA B 1 81 ? 17.766 -5.094 -2.777 1 97.88 81 ALA B CA 1
ATOM 1617 C C . ALA B 1 81 ? 16.672 -5.273 -3.824 1 97.88 81 ALA B C 1
ATOM 1619 O O . ALA B 1 81 ? 16.266 -6.402 -4.129 1 97.88 81 ALA B O 1
ATOM 1620 N N . ARG B 1 82 ? 16.203 -4.191 -4.324 1 98 82 ARG B N 1
ATOM 1621 C CA . ARG B 1 82 ? 15.172 -4.27 -5.359 1 98 82 ARG B CA 1
ATOM 1622 C C . ARG B 1 82 ? 15.695 -4.98 -6.598 1 98 82 ARG B C 1
ATOM 1624 O O . ARG B 1 82 ? 15.031 -5.867 -7.141 1 98 82 ARG B O 1
ATOM 1631 N N . LYS B 1 83 ? 16.859 -4.602 -7.047 1 97.94 83 LYS B N 1
ATOM 1632 C CA . LYS B 1 83 ? 17.469 -5.242 -8.211 1 97.94 83 LYS B CA 1
ATOM 1633 C C . LYS B 1 83 ? 17.641 -6.742 -7.977 1 97.94 83 LYS B C 1
ATOM 1635 O O . LYS B 1 83 ? 17.375 -7.547 -8.867 1 97.94 83 LYS B O 1
ATOM 1640 N N . GLN B 1 84 ? 18.094 -7.105 -6.809 1 98.44 84 GLN B N 1
ATO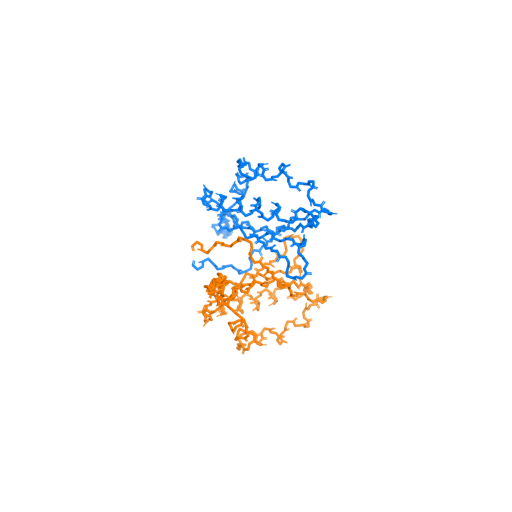M 1641 C CA . GLN B 1 84 ? 18.25 -8.516 -6.461 1 98.44 84 GLN B CA 1
ATOM 1642 C C . GLN B 1 84 ? 16.922 -9.25 -6.535 1 98.44 84 GLN B C 1
ATOM 1644 O O . GLN B 1 84 ? 16.859 -10.383 -7.008 1 98.44 84 GLN B O 1
ATOM 1649 N N . HIS B 1 85 ? 15.883 -8.625 -6.023 1 98.75 85 HIS B N 1
ATOM 1650 C CA . HIS B 1 85 ? 14.555 -9.219 -6.094 1 98.75 85 HIS B CA 1
ATOM 1651 C C . HIS B 1 85 ? 14.148 -9.477 -7.539 1 98.75 85 HIS B C 1
ATOM 1653 O O . HIS B 1 85 ? 13.656 -10.562 -7.863 1 98.75 85 HIS B O 1
ATOM 1659 N N . LEU B 1 86 ? 14.375 -8.492 -8.438 1 98.31 86 LEU B N 1
ATOM 1660 C CA . LEU B 1 86 ? 13.969 -8.594 -9.836 1 98.31 86 LEU B CA 1
ATOM 1661 C C . LEU B 1 86 ? 14.75 -9.688 -10.555 1 98.31 86 LEU B C 1
ATOM 1663 O O . LEU B 1 86 ? 14.336 -10.156 -11.617 1 98.31 86 LEU B O 1
ATOM 1667 N N . GLU B 1 87 ? 15.859 -10.094 -9.961 1 98.44 87 GLU B N 1
ATOM 1668 C CA . GLU B 1 87 ? 16.703 -11.133 -10.555 1 98.44 87 GLU B CA 1
ATOM 1669 C C . GLU B 1 87 ? 16.516 -12.469 -9.836 1 98.44 87 GLU B C 1
ATOM 1671 O O . GLU B 1 87 ? 17.109 -13.469 -10.227 1 98.44 87 GLU B O 1
ATOM 1676 N N . SER B 1 88 ? 15.75 -12.531 -8.859 1 98.75 88 SER B N 1
ATOM 1677 C CA . SER B 1 88 ? 15.555 -13.75 -8.086 1 98.75 88 SER B CA 1
ATOM 1678 C C . SER B 1 88 ? 14.781 -14.797 -8.883 1 98.75 88 SER B C 1
ATOM 1680 O O . SER B 1 88 ? 13.984 -14.453 -9.758 1 98.75 88 SER B O 1
ATOM 1682 N N . PRO B 1 89 ? 14.961 -16.094 -8.625 1 98.62 89 PRO B N 1
ATOM 1683 C CA . PRO B 1 89 ? 14.25 -17.141 -9.344 1 98.62 89 PRO B CA 1
ATOM 1684 C C . PRO B 1 89 ? 12.734 -17.047 -9.188 1 98.62 89 PRO B C 1
ATOM 1686 O O . PRO B 1 89 ? 11.992 -17.266 -10.148 1 98.62 89 PRO B O 1
ATOM 1689 N N . GLN B 1 90 ? 12.281 -16.75 -7.934 1 98.62 90 GLN B N 1
ATOM 1690 C CA . GLN B 1 90 ? 10.844 -16.719 -7.703 1 98.62 90 GLN B CA 1
ATOM 1691 C C . GLN B 1 90 ? 10.188 -15.562 -8.461 1 98.62 90 GLN B C 1
ATOM 1693 O O . GLN B 1 90 ? 9.078 -15.695 -8.969 1 98.62 90 GLN B O 1
ATOM 1698 N N . PHE B 1 91 ? 10.852 -14.43 -8.547 1 98.88 91 PHE B N 1
ATOM 1699 C CA . PHE B 1 91 ? 10.273 -13.32 -9.305 1 98.88 91 PHE B CA 1
ATOM 1700 C C . PHE B 1 91 ? 10.312 -13.609 -10.805 1 98.88 91 PHE B C 1
ATOM 1702 O O . PHE B 1 91 ? 9.344 -13.344 -11.516 1 98.88 91 PHE B O 1
ATOM 1709 N N . ILE B 1 92 ? 11.438 -14.07 -11.289 1 98.75 92 ILE B N 1
ATOM 1710 C CA . ILE B 1 92 ? 11.586 -14.375 -12.711 1 98.75 92 ILE B CA 1
ATOM 1711 C C . ILE B 1 92 ? 10.523 -15.391 -13.125 1 98.75 92 ILE B C 1
ATOM 1713 O O . ILE B 1 92 ? 9.898 -15.25 -14.18 1 98.75 92 ILE B O 1
ATOM 1717 N N . SER B 1 93 ? 10.312 -16.406 -12.352 1 98.62 93 SER B N 1
ATOM 1718 C CA . SER B 1 93 ? 9.273 -17.391 -12.641 1 98.62 93 SER B CA 1
ATOM 1719 C C . SER B 1 93 ? 7.895 -16.75 -12.703 1 98.62 93 SER B C 1
ATOM 1721 O O . SER B 1 93 ? 7.113 -17.031 -13.609 1 98.62 93 SER B O 1
ATOM 1723 N N . TRP B 1 94 ? 7.598 -15.859 -11.719 1 98.81 94 TRP B N 1
ATOM 1724 C CA . TRP B 1 94 ? 6.332 -15.133 -11.695 1 98.81 94 TRP B CA 1
ATOM 1725 C C . TRP B 1 94 ? 6.184 -14.258 -12.938 1 98.81 94 TRP B C 1
ATOM 1727 O O . TRP B 1 94 ? 5.148 -14.289 -13.602 1 98.81 94 TRP B O 1
ATOM 1737 N N . ARG B 1 95 ? 7.238 -13.547 -13.25 1 98.44 95 ARG B N 1
ATOM 1738 C CA . ARG B 1 95 ? 7.223 -12.594 -14.359 1 98.44 95 ARG B CA 1
ATOM 1739 C C . ARG B 1 95 ? 7.039 -13.312 -15.688 1 98.44 95 ARG B C 1
ATOM 1741 O O . ARG B 1 95 ? 6.473 -12.758 -16.625 1 98.44 95 ARG B O 1
ATOM 1748 N N . ARG B 1 96 ? 7.445 -14.5 -15.812 1 98.12 96 ARG B N 1
ATOM 1749 C CA . ARG B 1 96 ? 7.285 -15.297 -17.031 1 98.12 96 ARG B CA 1
ATOM 1750 C C . ARG B 1 96 ? 5.848 -15.781 -17.188 1 98.12 96 ARG B C 1
ATOM 1752 O O . ARG B 1 96 ? 5.34 -15.891 -18.297 1 98.12 96 ARG B O 1
ATOM 1759 N N . ALA B 1 97 ? 5.215 -15.953 -16.141 1 98.31 97 ALA B N 1
ATOM 1760 C CA . ALA B 1 97 ? 3.908 -16.609 -16.141 1 98.31 97 ALA B CA 1
ATOM 1761 C C . ALA B 1 97 ? 2.787 -15.594 -16.344 1 98.31 97 ALA B C 1
ATOM 1763 O O . ALA B 1 97 ? 1.812 -15.875 -17.047 1 98.31 97 ALA B O 1
ATOM 1764 N N . VAL B 1 98 ? 2.918 -14.359 -15.836 1 98.44 98 VAL B N 1
ATOM 1765 C CA . VAL B 1 98 ? 1.705 -13.617 -15.508 1 98.44 98 VAL B CA 1
ATOM 1766 C C . VAL B 1 98 ? 1.389 -12.633 -16.625 1 98.44 98 VAL B C 1
ATOM 1768 O O . VAL B 1 98 ? 0.244 -12.195 -16.781 1 98.44 98 VAL B O 1
ATOM 1771 N N . PRO B 1 99 ? 2.318 -12.281 -17.516 1 97.38 99 PRO B N 1
ATOM 1772 C CA . PRO B 1 99 ? 1.976 -11.234 -18.484 1 97.38 99 PRO B CA 1
ATOM 1773 C C . PRO B 1 99 ? 0.769 -11.609 -19.344 1 97.38 99 PRO B C 1
ATOM 1775 O O . PRO B 1 99 ? -0.062 -10.75 -19.656 1 97.38 99 PRO B O 1
ATOM 1778 N N . GLU B 1 100 ? 0.531 -12.836 -19.703 1 97.75 100 GLU B N 1
ATOM 1779 C CA . GLU B 1 100 ? -0.572 -13.273 -20.547 1 97.75 100 GLU B CA 1
ATOM 1780 C C . GLU B 1 100 ? -1.89 -13.289 -19.781 1 97.75 100 GLU B C 1
ATOM 1782 O O . GLU B 1 100 ? -2.957 -13.453 -20.375 1 97.75 100 GLU B O 1
ATOM 1787 N N . TRP B 1 101 ? -1.82 -13.086 -18.5 1 98.75 101 TRP B N 1
ATOM 1788 C CA . TRP B 1 101 ? -3.008 -13.141 -17.656 1 98.75 101 TRP B CA 1
ATOM 1789 C C . TRP B 1 101 ? -3.611 -11.75 -17.469 1 98.75 101 TRP B C 1
ATOM 1791 O O . TRP B 1 101 ? -4.695 -11.609 -16.891 1 98.75 101 TRP B O 1
ATOM 1801 N N . PHE B 1 102 ? -2.928 -10.734 -17.953 1 98.69 102 PHE B N 1
ATOM 1802 C CA . PHE B 1 102 ? -3.387 -9.367 -17.734 1 98.69 102 PHE B CA 1
ATOM 1803 C C . PHE B 1 102 ? -4.375 -8.945 -18.812 1 98.69 102 PHE B C 1
ATOM 1805 O O . PHE B 1 102 ? -4.199 -9.281 -19.984 1 98.69 102 PHE B O 1
ATOM 1812 N N . SER B 1 103 ? -5.371 -8.25 -18.391 1 98.56 103 SER B N 1
ATOM 1813 C CA . SER B 1 103 ? -6.375 -7.762 -19.344 1 98.56 103 SER B CA 1
ATOM 1814 C C . SER B 1 103 ? -6.035 -6.363 -19.844 1 98.56 103 SER B C 1
ATOM 1816 O O . SER B 1 103 ? -6.668 -5.859 -20.766 1 98.56 103 SER B O 1
ATOM 1818 N N . GLN B 1 104 ? -5.16 -5.629 -19.25 1 97.88 104 GLN B N 1
ATOM 1819 C CA . GLN B 1 104 ? -4.656 -4.309 -19.625 1 97.88 104 GLN B CA 1
ATOM 1820 C C . GLN B 1 104 ? -3.205 -4.133 -19.172 1 97.88 104 GLN B C 1
ATOM 1822 O O . GLN B 1 104 ? -2.645 -5.004 -18.516 1 97.88 104 GLN B O 1
ATOM 1827 N N . GLY B 1 105 ? -2.572 -3.094 -19.547 1 97 105 GLY B N 1
ATOM 1828 C CA . GLY B 1 105 ? -1.219 -2.785 -19.109 1 97 105 GLY B CA 1
ATOM 1829 C C . GLY B 1 105 ? -1.098 -2.59 -17.609 1 97 105 GLY B C 1
ATOM 1830 O O . GLY B 1 105 ? -2.055 -2.176 -16.953 1 97 105 GLY B O 1
ATOM 1831 N N . SER B 1 106 ? 0.073 -2.924 -17.078 1 98.06 106 SER B N 1
ATOM 1832 C CA . SER B 1 106 ? 0.353 -2.754 -15.656 1 98.06 106 SER B CA 1
ATOM 1833 C C . SER B 1 106 ? 1.12 -1.461 -15.398 1 98.06 106 SER B C 1
ATOM 1835 O O . SER B 1 106 ? 1.683 -0.87 -16.312 1 98.06 106 SER B O 1
ATOM 1837 N N . THR B 1 107 ? 1.023 -0.973 -14.219 1 97.06 107 THR B N 1
ATOM 1838 C CA . THR B 1 107 ? 1.825 0.169 -13.797 1 97.06 107 THR B CA 1
ATOM 1839 C C . THR B 1 107 ? 2.66 -0.183 -12.57 1 97.06 107 THR B C 1
ATOM 1841 O O . THR B 1 107 ? 2.2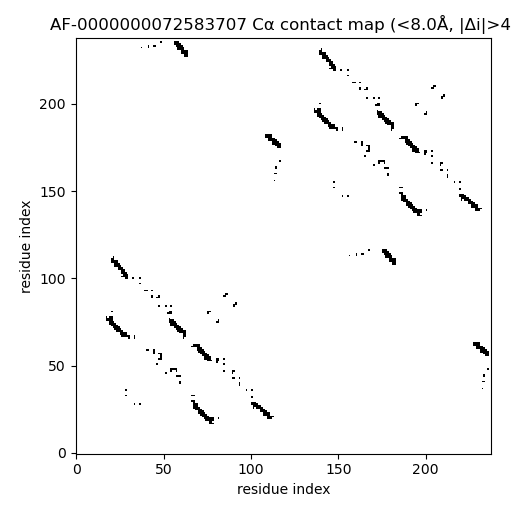58 -1.02 -11.758 1 97.06 107 THR B O 1
ATOM 1844 N N . SER B 1 108 ? 3.783 0.336 -12.461 1 97.81 108 SER B N 1
ATOM 1845 C CA . SER B 1 108 ? 4.637 0.35 -11.281 1 97.81 108 SER B CA 1
ATOM 1846 C C . SER B 1 108 ? 5.148 1.755 -10.984 1 97.81 108 SER B C 1
ATOM 1848 O O . SER B 1 108 ? 5.891 2.332 -11.781 1 97.81 108 SER B O 1
ATOM 1850 N N . ILE B 1 109 ? 4.75 2.268 -9.844 1 97.56 109 ILE B N 1
ATOM 1851 C CA . ILE B 1 109 ? 5.066 3.646 -9.492 1 97.56 109 ILE B CA 1
ATOM 1852 C C . ILE B 1 109 ? 5.879 3.676 -8.195 1 97.56 109 ILE B C 1
ATOM 1854 O O . ILE B 1 109 ? 5.555 2.975 -7.238 1 97.56 109 ILE B O 1
ATOM 1858 N N . GLN B 1 110 ? 6.938 4.402 -8.281 1 97.69 110 GLN B N 1
ATOM 1859 C CA . GLN B 1 110 ? 7.723 4.594 -7.07 1 97.69 110 GLN B CA 1
ATOM 1860 C C . GLN B 1 110 ? 7.172 5.742 -6.234 1 97.69 110 GLN B C 1
ATOM 1862 O O . GLN B 1 110 ? 6.754 6.77 -6.773 1 97.69 110 GLN B O 1
ATOM 1867 N N . TYR B 1 111 ? 7.223 5.566 -4.957 1 97.81 111 TYR B N 1
ATOM 1868 C CA . TYR B 1 111 ? 6.754 6.574 -4.012 1 97.81 111 TYR B CA 1
ATOM 1869 C C . TYR B 1 111 ? 7.848 6.938 -3.018 1 97.81 111 TYR B C 1
ATOM 1871 O O . TYR B 1 111 ? 8.766 6.148 -2.773 1 97.81 111 TYR B O 1
ATOM 1879 N N . ILE B 1 112 ? 7.746 8.141 -2.51 1 96.5 112 ILE B N 1
ATOM 1880 C CA . ILE B 1 112 ? 8.578 8.625 -1.414 1 96.5 112 ILE B CA 1
ATOM 1881 C C . ILE B 1 112 ? 7.832 8.469 -0.091 1 96.5 112 ILE B C 1
ATOM 1883 O O . ILE B 1 112 ? 6.734 9.008 0.082 1 96.5 112 ILE B O 1
ATOM 1887 N N . PRO B 1 113 ? 8.391 7.715 0.835 1 97.38 113 PRO B N 1
ATOM 1888 C CA . PRO B 1 113 ? 7.684 7.543 2.104 1 97.38 113 PRO B CA 1
ATOM 1889 C C . PRO B 1 113 ? 7.617 8.828 2.924 1 97.38 113 PRO B C 1
ATOM 1891 O O . PRO B 1 113 ? 8.648 9.477 3.148 1 97.38 113 PRO B O 1
ATOM 1894 N N . VAL B 1 114 ? 6.445 9.219 3.283 1 98 114 VAL B N 1
ATOM 1895 C CA . VAL B 1 114 ? 6.207 10.336 4.195 1 98 114 VAL B CA 1
ATOM 1896 C C . VAL B 1 114 ? 6.055 9.812 5.621 1 98 114 VAL B C 1
ATOM 1898 O O . VAL B 1 114 ? 6.562 10.414 6.57 1 98 114 VAL B O 1
ATOM 1901 N N . HIS B 1 115 ? 5.363 8.695 5.773 1 97.69 115 HIS B N 1
ATOM 1902 C CA . HIS B 1 115 ? 5.242 7.957 7.027 1 97.69 115 HIS B CA 1
ATOM 1903 C C . HIS B 1 115 ? 5.145 6.457 6.773 1 97.69 115 HIS B C 1
ATOM 1905 O O . HIS B 1 115 ? 4.262 6.004 6.039 1 97.69 115 HIS B O 1
ATOM 1911 N N . ILE B 1 116 ? 6.008 5.707 7.277 1 95.75 116 ILE B N 1
ATOM 1912 C CA . ILE B 1 116 ? 5.961 4.25 7.355 1 95.75 116 ILE B CA 1
ATOM 1913 C C . ILE B 1 116 ? 6.406 3.793 8.742 1 95.75 116 ILE B C 1
ATOM 1915 O O . ILE B 1 116 ? 7.406 4.285 9.273 1 95.75 116 ILE B O 1
ATOM 1919 N N . ASP B 1 117 ? 5.664 2.916 9.258 1 86.44 117 ASP B N 1
ATOM 1920 C CA . ASP B 1 117 ? 6.023 2.391 10.578 1 86.44 117 ASP B CA 1
ATO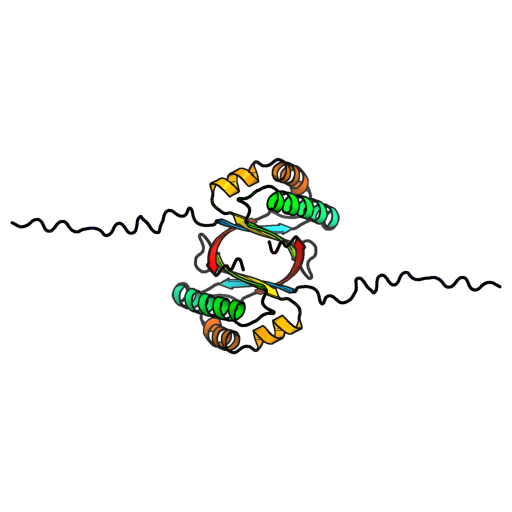M 1921 C C . ASP B 1 117 ? 6.176 0.872 10.539 1 86.44 117 ASP B C 1
ATOM 1923 O O . ASP B 1 117 ? 5.238 0.16 10.164 1 86.44 117 ASP B O 1
ATOM 1927 N N . PHE B 1 118 ? 7.371 0.358 10.766 1 77.19 118 PHE B N 1
ATOM 1928 C CA . PHE B 1 118 ? 7.637 -1.073 10.852 1 77.19 118 PHE B CA 1
ATOM 1929 C C . PHE B 1 118 ? 7.523 -1.559 12.297 1 77.19 118 PHE B C 1
ATOM 1931 O O . PHE B 1 118 ? 8.289 -1.133 13.164 1 77.19 118 PHE B O 1
ATOM 1938 N N . LYS B 1 119 ? 6.406 -1.382 12.938 1 61.62 119 LYS B N 1
ATOM 1939 C CA . LYS B 1 119 ? 6.289 -1.763 14.344 1 61.62 119 LYS B CA 1
ATOM 1940 C C . LYS B 1 119 ? 7.211 -2.932 14.68 1 61.62 119 LYS B C 1
ATOM 1942 O O . LYS B 1 119 ? 7.52 -3.752 13.812 1 61.62 119 LYS B O 1
#

InterPro domains:
  IPR007138 Antibiotic biosynthesis monooxygenase domain [PF03992] (20-96)
  IPR007138 Antibiotic biosynthesis monooxygenase domain [PS51725] (21-110)
  IPR011008 Dimeric alpha-beta barrel [SSF54909] (20-107)
  IPR050744 AI-2 Signaling Cycle Isomerase LsrG [PTHR33336] (14-113)

Foldseek 3Di:
DDPPPPPPVPPPVVPDQQAKKKKKKKFFFDPVCLVVLVVLLVVLQVCCCVPQVQWPDWDWDADDVRRRMIMIITIGSHPVSVVVSCVDPSNVVSVVPCPVGTPDDMDMDIDDDPDDDPD/DDPPPPPPVCCCVVPDQQAKKKKKKKFFFDPVCLVVLVVLLVVLQVCCCVPQVQWPDWDWDADDVRRRIIMIITIGSHPVSVVVSCVDPSNVVSVVPCPVGTPDDMDMDIDDDPDDDPD

Nearest PDB structures (foldseek):
  3kkf-assembly1_A  TM=9.346E-01  e=8.420E-09  Bacteroides thetaiotaomicron
  4dpo-assembly1_B  TM=9.041E-01  e=1.019E-08  Methanosarcina mazei Go1
  2gff-assembly1_A  TM=9.251E-01  e=6.023E-08  Yersinia pestis
  4zos-assembly1_C  TM=9.097E-01  e=7.764E-08  Yersinia enterocolitica subsp. enterocolitica 8081
  8ecx-assembly1_B  TM=8.555E-01  e=1.888E-07  Pseudomonas aeruginosa

Radius of gyration: 21.69 Å; Cα contacts (8 Å, |Δi|>4): 412; chains: 2; bounding box: 79×84×41 Å

Organism: Leptospira interrogans serogroup Icterohaemorrhagiae serovar Lai (strain 56601) (NCBI:txid189518)

pLDDT: mean 88.02, std 22.22, range [28.72, 98.94]

=== Feature glossary ===
The record interleaves many kinds of information about one protein. Here is each kind framed as the question it answers.

Q: What are the backbone torsion angles?
A: φ (phi) and ψ (psi) are the two rotatable backbone dihedrals per residue: φ is the C(i-1)–N–Cα–C torsion, ψ is the N–Cα–C–N(i+1) torsion, both in degrees on (−180°, 180°]. α-helical residues cluster near (−60°, −45°); β-strand residues near (−120°, +130°). A Ramachandran plot is simply a scatter of (φ, ψ) for every residue.

Q: What is the amino-acid chain?
A: This is the polypeptide sequence — one letter per residue, N-terminus first. Length ranges from a few dozen residues for small domains to over a thousand for large multi-domain proteins.

Q: How mobile is each atom in the crystal?
A: For experimental (PDB) structures, the B-factor (temperature factor) quantifies the positional spread of each atom in the crystal — a combination of thermal vibration and static disorder — in units of Å². High B-factors mark flexible loops or poorly resolved regions; low B-factors mark the rigid, well-ordered core.

Q: Are the domains correctly placed relative to each other?
A: Predicted Aligned Error (PAE) is an AlphaFold confidence matrix: entry (i, j) is the expected error in the position of residue j, in ångströms, when the prediction is superimposed on the true structure at residue i. Low PAE within a block of residues means that block is internally rigid and well-predicted; high 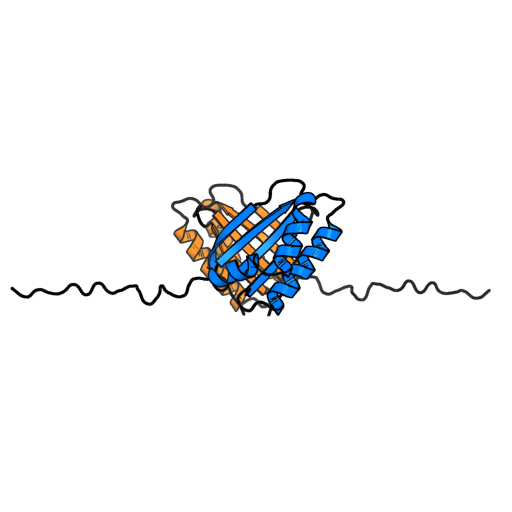PAE b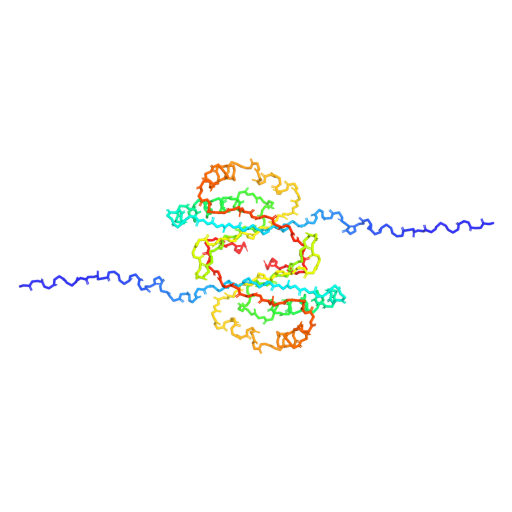etween two blocks means their relative placement is uncertain even if each block individually is confident.

Q: How confident is the AlphaFold model at each residue?
A: pLDDT is the predicted lDDT-Cα score: AlphaFold's confidence that the local environment of each residue (all inter-atomic distances within 15 Å) is correctly placed. It is a per-residue number between 0 and 100, with higher meaning more reliable.

Q: What family and function is it annotated with?
A: Functional annotations link the protein to curated databases. InterPro entries identify conserved domains and families by matching the sequence against member-database signatures (Pfam, PROSITE, CDD, …). Gene Ontology (GO) terms describe molecular function, biological process, and cellular component in a controlled vocabulary. CATH places the structure in a hierarchical fold classification (Class/Architecture/Topology/Homologous-superfamily). The organism is the source species.

Q: How big and how compact is the whole molecule?
A: Three whole-structure scalars: the radius of gyration (RMS distance of Cα from centroid, in Å), the count of Cα–Cα contacts (pairs closer than 8 Å and separated by more than four residues in sequence — i.e. tertiary, not local, contacts), and the bounding-box dimensions. Together they distinguish compact globular folds from extended fibres or disordered chains.

Q: What known structures does this most resemble?
A: The Foldseek neighbor list gives the closest experimentally determined structures in the PDB, ranked by structural alignment. TM-score near 1 means near-identical fold; near 0.3 means only rough topology match. This is how one finds what a novel AlphaFold prediction most resembles in the solved-structure universe.

Q: Which residues are buried vs exposed?
A: SASA measures how much of the protein is reachable by solvent. It is computed by rolling a water-sized probe over the atomic surface and summing the exposed area (Å²). Per-residue SASA distinguishes core (buried, low SASA) from surface (exposed, high SASA) residues; total SASA is a whole-molecule size measure.

Q: Which residues are in helices, strands, or loops?
A: Eight-state secondary structure (DSSP): H is the canonical α-helix, G the tighter 3₁₀-helix, I the wider π-helix; E/B are β-structure, T and S are turns and bends, and '-' is everything else. DSSP derives these from the pattern of main-chain N–H···O=C hydrogen bonds, not from the sequence.

Q: Where is each backbone atom in 3D?
A: Structure coordinates are given as an mmCIF _atom_site loop: one row per atom with element, residue name, chain id, sequence number, and x/y/z position in Å. Only the four main-chain atoms per residue are included here; side chains are omitted to keep the record compact.

Q: What if only a Cα trace is available?
A: Three-state secondary structure (P-SEA) collapses the eight DSSP classes into helix (a), strand (b), and coil (c). P-SEA assigns these from Cα geometry alone — distances and angles — without requiring backbone oxygens, so it works on any Cα trace.

Q: What do the rendered images show?
A: The six renders are orthographic views along the three Cartesian axes in both directions. Representation (cartoon, sticks, or surface) and color scheme (sequence-rainbow or by-chain) vary across proteins so the training set covers all the common visualization conventions.

Q: What does the local fold look like, residue by residue?
A: Foldseek's 3Di representation compresses backbone geometry into a per-residue letter drawn from a learned twenty-state alphabet. It captures the tertiary interaction pattern around each residue — which residues are packed against it in space, regardless of where they are in sequence.

Q: What do the diagnostic plots show?
A: The contact map is a binary N×N matrix image: pixel (i, j) is dark where Cα_i and Cα_j are within 8 Å and |i−j|>4. Because the |i−j|>4 filter removes local helical contacts, off-diagonal stripes parallel to the main diagonal indicate parallel β-sheets; stripes perpendicular to it indicate antiparallel β-sheets. The Ramachandran plot scatters every residue's (φ, ψ) pair against the sterically allowed regions. The PAE heatmap renders the predicted-aligned-error matrix.